Protein AF-0000000082930404 (afdb_homodimer)

Sequence (266 aa):
MKRRASIASSQLPVSDGSNLVQITPLGAGQEVGRSCIILKYQGRSVMFDCGIHPGYSGVNSLPYLDGNEDVDISTVDVALITHFHLDHCAAVPYLLSKTRFKGRVFMTHPTKAIYHSLLKDFARGGKGSADEGMKRRASIASSQLPVSDGSNLVQITPLGAGQEVGRSCIILKYQGRSVMFDCGIHPGYSGVNSLPYLDGNEDVDISTVDVALITHFHLDHCAAVPYLLSKTRFKGRVFMTHPTKAIYHSLLKDFARGGKGSADEG

Secondary structure (DSSP, 8-state):
---------------SGGGPPEEEESS-SSSSS---EEEEETT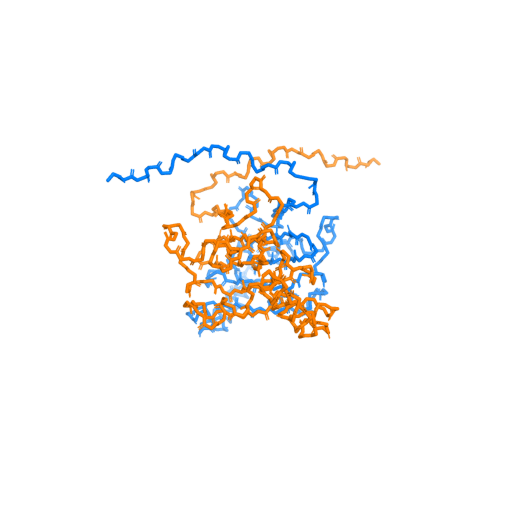EEEEE-----TTS-GGGGS---SS-SS--GGG--EEEE--S-HHHHTTHHHHHHHS---SEEEE-HHHHHHHHHHHHHHHHHHHHHHH--/---------------SGGGPPEEEESS-SSSSS---EEEEETTEEEEE-----TTS-GGGGS---SS-SS--GGG--EEEE--S-HHHHTTHHHHHHHS---SEEEE-HHHHHHHHHHHHHHHHHHHHHHH--

Foldseek 3Di:
DPPPPPPPPPPVPPPPPQADKDKDFQDQPVHDAQGWIWIDGNQAIEIFFGAFGPVDDDPNRGGNQPDDPVDDQLSHAEYEQEAQDRRGYVCVVCSVPVHNHDHYYDYDPVNVVCNVVSNVVVVVVVVVVVVVD/DPPPPPPPPPPVPPPPPQADKDKDFQDQPVHDAQGWIWIDGNQAIEIFFGAFGPVDDDPNRGGNQPDDPVDDQLSHAEYEQEAQDRRGYQCVVCSVPVHNHDHYYDYDPVNVVCNVVSNVVVVVVVVVVVVVD

pLDDT: mean 82.66, std 24.02, range [19.36, 98.75]

Organism: Haematococcus lacustris (NCBI:txid44745)

Nearest PDB structures (foldseek):
  8t1r-assembly1_A  TM=9.687E-01  e=9.988E-14  Homo sapiens
  8t1q-assembly1_A  TM=9.665E-01  e=2.338E-13  Homo sapiens
  2i7t-assembly1_A  TM=9.654E-01  e=2.664E-13  Homo sapiens
  6q5a-assembly1_A  TM=9.594E-01  e=4.738E-12  Cryptosporidium hominis
  2ycb-assembly1_A  TM=8.824E-01  e=1.558E-07  Methanothermobacter thermautotrophicus str. Delta H

InterPro domains:
  IPR001279 Metallo-beta-lactamase [PF00753] (33-124)
  IPR036866 Ribonuclease Z/Hydroxyacylglutathione hydrolase-like [G3DSA:3.60.15.10] (15-132)
  IPR036866 Ribonuclease Z/Hydroxyacylglutathione hydrolase-like [SSF56281] (18-130)
  IPR050698 RNA Processing Metallo-Beta-Lactamase [PTHR11203] (22-124)

Radius of gyration: 21.18 Å; Cα contacts (8 Å, |Δi|>4): 471; chains: 2; bounding box: 46×80×55 Å

Solvent-accessible surface area (backbone atoms only — not comparable to full-atom values): 14966 Å² total; per-residue (Å²): 133,82,82,73,78,73,81,63,84,67,68,69,66,83,53,73,83,67,77,50,76,45,79,46,69,41,23,30,73,95,45,97,31,6,31,22,34,37,39,34,44,64,87,40,29,38,30,43,26,33,4,23,22,87,90,45,61,76,76,74,12,46,43,57,72,65,91,43,90,87,51,62,50,56,59,32,49,34,36,41,31,56,46,71,52,50,33,23,40,63,31,44,65,50,45,65,72,73,49,68,45,68,46,49,79,45,61,39,70,73,30,60,73,43,45,66,60,53,52,51,53,53,59,53,58,62,55,56,60,64,69,72,104,134,81,81,74,78,72,83,63,82,68,68,68,69,82,52,73,83,68,77,51,77,45,79,46,70,41,22,31,70,93,46,95,31,6,31,22,35,38,38,35,44,63,87,41,28,37,30,42,27,34,4,23,22,88,89,46,61,75,76,74,11,45,41,56,72,64,90,44,91,88,50,62,50,55,59,31,51,34,35,41,33,58,46,71,52,51,33,24,38,64,31,43,65,50,47,65,73,72,49,68,46,69,45,50,81,44,61,38,71,73,30,59,73,43,45,67,61,54,52,51,53,53,61,53,59,64,55,55,61,64,70,72,106

Structure (mmCIF, N/CA/C/O backbone):
data_AF-0000000082930404-model_v1
#
loop_
_entity.id
_entity.type
_entity.pdbx_description
1 polymer 'Metallo-beta-lactamase domain-containing protein'
#
loop_
_atom_site.group_PDB
_atom_site.id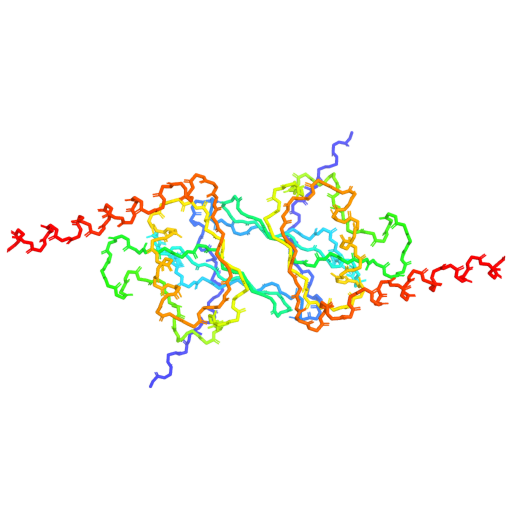
_atom_site.type_symbol
_atom_site.label_atom_id
_atom_site.label_alt_id
_atom_site.label_comp_id
_atom_site.label_asym_id
_atom_site.label_entity_id
_atom_site.label_seq_id
_atom_site.pdbx_PDB_ins_code
_atom_site.Cartn_x
_atom_site.Cartn_y
_atom_site.Cartn_z
_atom_site.occupancy
_atom_site.B_iso_or_equiv
_atom_site.auth_seq_id
_atom_site.auth_comp_id
_atom_site.auth_asym_id
_atom_site.auth_atom_id
_atom_site.pdbx_PDB_model_num
ATOM 1 N N . MET A 1 1 ? -29.016 -20.516 -2.447 1 19.7 1 MET A N 1
ATOM 2 C CA . MET A 1 1 ? -28.453 -20.828 -1.132 1 19.7 1 MET A CA 1
ATOM 3 C C . MET A 1 1 ? -27.266 -19.938 -0.819 1 19.7 1 MET A C 1
ATOM 5 O O . MET A 1 1 ? -26.281 -19.938 -1.561 1 19.7 1 MET A O 1
ATOM 9 N N . LYS A 1 2 ? -27.531 -18.766 -0.208 1 23.64 2 LYS A N 1
ATOM 10 C CA . LYS A 1 2 ? -26.672 -17.625 0.049 1 23.64 2 LYS A CA 1
ATOM 11 C C . LYS A 1 2 ? -25.469 -18.016 0.917 1 23.64 2 LYS A C 1
ATOM 13 O O . LYS A 1 2 ? -25.641 -18.547 2.014 1 23.64 2 LYS A O 1
ATOM 18 N N . ARG A 1 3 ? -24.344 -18.422 0.296 1 20.42 3 ARG A N 1
ATOM 19 C CA . ARG A 1 3 ? -23.188 -18.828 1.092 1 20.42 3 ARG A CA 1
ATOM 20 C C . ARG A 1 3 ? -22.828 -17.734 2.104 1 20.42 3 ARG A C 1
ATOM 22 O O . ARG A 1 3 ? -22.422 -16.641 1.724 1 20.42 3 ARG A O 1
ATOM 29 N N . ARG A 1 4 ? -23.422 -17.656 3.24 1 22.48 4 ARG A N 1
ATOM 30 C CA . ARG A 1 4 ? -23.141 -16.734 4.336 1 22.48 4 ARG A CA 1
ATOM 31 C C . ARG A 1 4 ? -21.719 -16.922 4.852 1 22.48 4 ARG A C 1
ATOM 33 O O . ARG A 1 4 ? -21.359 -17.984 5.355 1 22.48 4 ARG A O 1
ATOM 40 N N . ALA A 1 5 ? -20.688 -16.172 4.238 1 25.89 5 ALA A N 1
ATOM 41 C CA . ALA A 1 5 ? -19.312 -16.25 4.746 1 25.89 5 ALA A CA 1
ATOM 42 C C . ALA A 1 5 ? -19.25 -15.805 6.203 1 25.89 5 ALA A C 1
ATOM 44 O O . ALA A 1 5 ? -19.641 -14.68 6.535 1 25.89 5 ALA A O 1
ATOM 45 N N . SER A 1 6 ? -19.406 -16.672 7.09 1 25.16 6 SER A N 1
ATOM 46 C CA . SER A 1 6 ? -19.234 -16.422 8.516 1 25.16 6 SER A CA 1
ATOM 47 C C . SER A 1 6 ? -17.938 -15.68 8.797 1 25.16 6 SER A C 1
ATOM 49 O O . SER A 1 6 ? -16.906 -15.961 8.172 1 25.16 6 SER A O 1
ATOM 51 N N . ILE A 1 7 ? -17.953 -14.492 9.25 1 29.33 7 ILE A N 1
ATOM 52 C CA . ILE A 1 7 ? -16.875 -13.602 9.625 1 29.33 7 ILE A CA 1
ATOM 53 C C . ILE A 1 7 ? -16 -14.273 10.688 1 29.33 7 ILE A C 1
ATOM 55 O O . ILE A 1 7 ? -16.344 -14.273 11.867 1 29.33 7 ILE A O 1
ATOM 59 N N . ALA A 1 8 ? -15.578 -15.562 10.523 1 28.25 8 ALA A N 1
ATOM 60 C CA . ALA A 1 8 ? -14.75 -16.172 11.562 1 28.25 8 ALA A CA 1
ATOM 61 C C . ALA A 1 8 ? -13.617 -15.234 11.977 1 28.25 8 ALA A C 1
ATOM 63 O O . ALA A 1 8 ? -13.172 -14.398 11.18 1 28.25 8 ALA A O 1
ATOM 64 N N . SER A 1 9 ? -13.453 -14.938 13.203 1 28.19 9 SER A N 1
ATOM 65 C CA . SER A 1 9 ? -12.312 -14.305 13.852 1 28.19 9 SER A CA 1
ATOM 66 C C . SER A 1 9 ? -11 -14.781 13.25 1 28.19 9 SER A C 1
ATOM 68 O O . SER A 1 9 ? -10.641 -15.953 13.383 1 28.19 9 SER A O 1
ATOM 70 N N . SER A 1 10 ? -10.859 -14.797 11.992 1 32.12 10 SER A N 1
ATOM 71 C CA . SER A 1 10 ? -9.805 -15.469 11.242 1 32.12 10 SER A CA 1
ATOM 72 C C . SER A 1 10 ? -8.43 -15.125 11.812 1 32.12 10 SER A C 1
ATOM 74 O O . SER A 1 10 ? -8.023 -13.969 11.812 1 32.12 10 SER A O 1
ATOM 76 N N . GLN A 1 11 ? -8.188 -15.711 13.008 1 30 11 GLN A N 1
ATOM 77 C CA . GLN A 1 11 ? -6.777 -15.789 13.375 1 30 11 GLN A CA 1
ATOM 78 C C . GLN A 1 11 ? -5.902 -16.016 12.148 1 30 11 GLN A C 1
ATOM 80 O O . GLN A 1 11 ? -6.176 -16.891 11.336 1 30 11 GLN A O 1
ATOM 85 N N . LEU A 1 12 ? -5.453 -14.961 11.531 1 36.94 12 LEU A N 1
ATOM 86 C CA . LEU A 1 12 ? -4.492 -15.094 10.438 1 36.94 12 LEU A CA 1
ATOM 87 C C . LEU A 1 12 ? -3.555 -16.266 10.68 1 36.94 12 LEU A C 1
ATOM 89 O O . LEU A 1 12 ? -3.033 -16.438 11.789 1 36.94 12 LEU A O 1
ATOM 93 N N . PRO A 1 13 ? -3.861 -17.406 10.203 1 35.06 13 PRO A N 1
ATOM 94 C CA . PRO A 1 13 ? -2.951 -18.531 10.445 1 35.06 13 PRO A CA 1
ATOM 95 C C . PRO A 1 13 ? -1.498 -18.078 10.602 1 35.06 13 PRO A C 1
ATOM 97 O O . PRO A 1 13 ? -1.062 -17.141 9.93 1 35.06 13 PRO A O 1
ATOM 100 N N . VAL A 1 14 ? -1.053 -18.281 11.844 1 33.78 14 VAL A N 1
ATOM 101 C CA . VAL A 1 14 ? 0.361 -18.141 12.172 1 33.78 14 VAL A CA 1
ATOM 102 C C . VAL A 1 14 ? 1.208 -18.953 11.195 1 33.78 14 VAL A C 1
ATOM 104 O O . VAL A 1 14 ? 1.312 -20.172 11.32 1 33.78 14 VAL A O 1
ATOM 107 N N . SER A 1 15 ? 0.998 -19.047 9.93 1 37.94 15 SER A N 1
ATOM 108 C CA . SER A 1 15 ? 2.096 -19.562 9.117 1 37.94 15 SER A CA 1
ATOM 109 C C . SER A 1 15 ? 3.434 -18.984 9.57 1 37.94 15 SER A C 1
ATOM 111 O O . SER A 1 15 ? 3.482 -17.922 10.18 1 37.94 15 SER A O 1
ATOM 113 N N . ASP A 1 16 ? 4.637 -19.469 9.375 1 39.88 16 ASP A N 1
ATOM 114 C CA . ASP A 1 16 ? 5.891 -18.953 9.914 1 39.88 16 ASP A CA 1
ATOM 115 C C . ASP A 1 16 ? 5.906 -17.438 9.914 1 39.88 16 ASP A C 1
ATOM 117 O O . ASP A 1 16 ? 5.18 -16.797 9.141 1 39.88 16 ASP A O 1
ATOM 121 N N . GLY A 1 17 ? 6.02 -16.766 11.055 1 47.81 17 GLY A N 1
ATOM 122 C CA . GLY A 1 17 ? 6.141 -15.359 11.398 1 47.81 17 GLY A CA 1
ATOM 123 C C . GLY A 1 17 ? 6.438 -14.484 10.195 1 47.81 17 GLY A C 1
ATOM 124 O O . GLY A 1 17 ? 6.406 -13.258 10.297 1 47.81 17 GLY A O 1
ATOM 125 N N . SER A 1 18 ? 6.918 -15.078 9.086 1 56.97 18 SER A N 1
ATOM 126 C CA . SER A 1 18 ? 7.43 -14.32 7.945 1 56.97 18 SER A CA 1
ATOM 127 C C . SER A 1 18 ? 6.293 -13.773 7.094 1 56.97 18 SER A C 1
ATOM 129 O O . SER A 1 18 ? 6.48 -12.812 6.34 1 56.97 18 SER A O 1
ATOM 131 N N . ASN A 1 19 ? 5.047 -14.172 7.332 1 73.12 19 ASN A N 1
ATOM 132 C CA . ASN A 1 19 ? 3.979 -13.758 6.43 1 73.12 19 ASN A CA 1
ATOM 133 C C . ASN A 1 19 ? 2.98 -12.836 7.121 1 73.12 19 ASN A C 1
ATOM 135 O O . ASN A 1 19 ? 1.816 -12.766 6.723 1 73.12 19 ASN A O 1
ATOM 139 N N . LEU A 1 20 ? 3.492 -12.273 8.211 1 84.69 20 LEU A N 1
ATOM 140 C CA . LEU A 1 20 ? 2.59 -11.383 8.93 1 84.69 20 LEU A CA 1
ATOM 141 C C . LEU A 1 20 ? 2.66 -9.969 8.359 1 84.69 20 LEU A C 1
ATOM 143 O O . LEU A 1 20 ? 3.744 -9.477 8.047 1 84.69 20 LEU A O 1
ATOM 147 N N . VAL A 1 21 ? 1.448 -9.32 8.312 1 92 21 VAL A N 1
ATOM 148 C CA . VAL A 1 21 ? 1.395 -7.895 8.008 1 92 21 VAL A CA 1
ATOM 149 C C . VAL A 1 21 ? 1.665 -7.086 9.273 1 92 21 VAL A C 1
ATOM 151 O O . VAL A 1 21 ? 1.034 -7.316 10.312 1 92 21 VAL A O 1
ATOM 154 N N . GLN A 1 22 ? 2.676 -6.199 9.219 1 93.88 22 GLN A N 1
ATOM 155 C CA . GLN A 1 22 ? 2.971 -5.301 10.328 1 93.88 22 GLN A CA 1
ATOM 156 C C . GLN A 1 22 ? 2.346 -3.928 10.102 1 93.88 22 GLN A C 1
ATOM 158 O O . GLN A 1 22 ? 2.477 -3.348 9.023 1 93.88 22 GLN A O 1
ATOM 163 N N . ILE A 1 23 ? 1.627 -3.412 11.117 1 93.69 23 ILE A N 1
ATOM 164 C CA . ILE A 1 23 ? 1.014 -2.09 11.07 1 93.69 23 ILE A CA 1
ATOM 165 C C . ILE A 1 23 ? 1.615 -1.204 12.156 1 93.69 23 ILE A C 1
ATOM 167 O O . ILE A 1 23 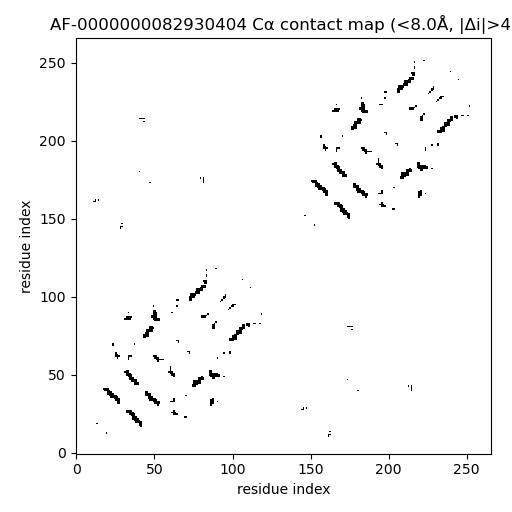? 1.562 -1.544 13.344 1 93.69 23 ILE A O 1
ATOM 171 N N . THR A 1 24 ? 2.248 -0.052 11.789 1 94.31 24 THR A N 1
ATOM 172 C CA . THR A 1 24 ? 2.891 0.853 12.734 1 94.31 24 THR A CA 1
ATOM 173 C C . THR A 1 24 ? 2.359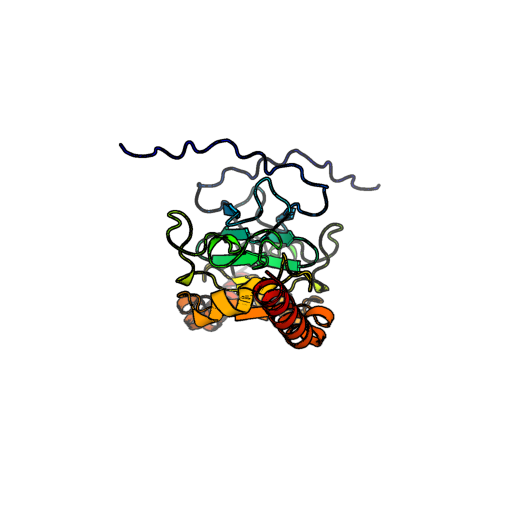 2.273 12.57 1 94.31 24 THR A C 1
ATOM 175 O O . THR A 1 24 ? 2.633 2.932 11.562 1 94.31 24 THR A O 1
ATOM 178 N N . PRO A 1 25 ? 1.633 2.75 13.484 1 93.81 25 PRO A N 1
ATOM 179 C CA . PRO A 1 25 ? 1.292 4.176 13.445 1 93.81 25 PRO A CA 1
ATOM 180 C C . PRO A 1 25 ? 2.48 5.074 13.773 1 93.81 25 PRO A C 1
ATOM 182 O O . PRO A 1 25 ? 3.205 4.82 14.742 1 93.81 25 PRO A O 1
ATOM 185 N N . LEU A 1 26 ? 2.74 6.035 12.984 1 95.06 26 LEU A N 1
ATOM 186 C CA . LEU A 1 26 ? 3.809 6.996 13.242 1 95.06 26 LEU A CA 1
ATOM 187 C C . LEU A 1 26 ? 3.25 8.297 13.797 1 95.06 26 LEU A C 1
ATOM 189 O O . LEU A 1 26 ? 4.008 9.18 14.219 1 95.06 26 LEU A O 1
ATOM 193 N N . GLY A 1 27 ? 1.958 8.383 13.57 1 90.5 27 GLY A N 1
ATOM 194 C CA . GLY A 1 27 ? 1.176 9.492 14.102 1 90.5 27 GLY A CA 1
ATOM 195 C C . GLY A 1 27 ? -0.247 9.102 14.453 1 90.5 27 GLY A C 1
ATOM 196 O O . GLY A 1 27 ? -0.643 7.945 14.273 1 90.5 27 GLY A O 1
ATOM 197 N N . ALA A 1 28 ? -1.001 9.969 14.969 1 70.31 28 ALA A N 1
ATOM 198 C CA . ALA A 1 28 ? -2.436 9.883 15.234 1 70.31 28 ALA A CA 1
ATOM 199 C C . ALA A 1 28 ? -2.752 8.734 16.188 1 70.31 28 ALA A C 1
ATOM 201 O O . ALA A 1 28 ? -3.912 8.336 16.328 1 70.31 28 ALA A O 1
ATOM 202 N N . GLY A 1 29 ? -1.852 8.016 16.719 1 63.78 29 GLY A N 1
ATOM 203 C CA . GLY A 1 29 ? -2.275 6.965 17.641 1 63.78 29 GLY A CA 1
ATOM 204 C C . GLY A 1 29 ? -3.566 7.289 18.359 1 63.78 29 GLY A C 1
ATOM 205 O O . GLY A 1 29 ? -4.648 7.223 17.781 1 63.78 29 GLY A O 1
ATOM 206 N N . GLN A 1 30 ? -3.559 7.832 19.375 1 58.34 30 GLN A N 1
ATOM 207 C CA . GLN A 1 30 ? -4.691 8.07 20.266 1 58.34 30 GLN A CA 1
ATOM 208 C C . GLN A 1 30 ? -5.262 9.469 20.062 1 58.34 30 GLN A C 1
ATOM 210 O O . GLN A 1 30 ? -6.164 9.891 20.797 1 58.34 30 GLN A O 1
ATOM 215 N N . GLU A 1 31 ? -4.73 10.211 18.984 1 64.25 31 GLU A N 1
ATOM 216 C CA . GLU A 1 31 ? -5.195 11.578 18.781 1 64.25 31 GLU A CA 1
ATOM 217 C C . GLU A 1 31 ? -5.613 11.812 17.3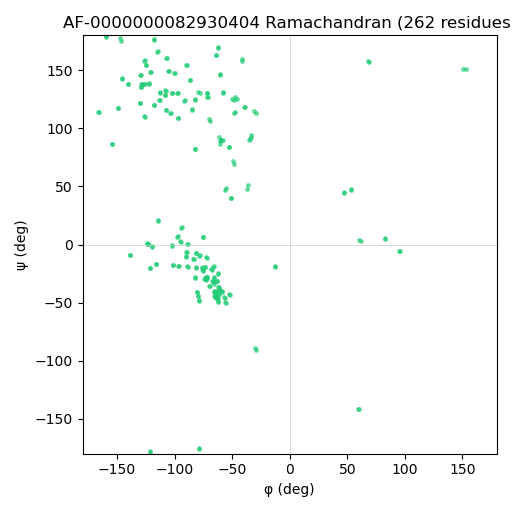44 1 64.25 31 GLU A C 1
ATOM 219 O O . GLU A 1 31 ? -5.219 11.062 16.438 1 64.25 31 GLU A O 1
ATOM 224 N N . VAL A 1 32 ? -6.668 12.688 17.297 1 71.69 32 VAL A N 1
ATOM 225 C CA . VAL A 1 32 ? -6.977 13.203 15.961 1 71.69 32 VAL A CA 1
ATOM 226 C C . VAL A 1 32 ? -5.863 14.141 15.5 1 71.69 32 VAL A C 1
ATOM 228 O O . VAL A 1 32 ? -5.535 15.109 16.203 1 71.69 32 VAL A O 1
ATOM 231 N N . GLY A 1 33 ? -5.031 13.719 14.586 1 89.31 33 GLY A N 1
ATOM 232 C CA . GLY A 1 33 ? -3.986 14.547 14 1 89.31 33 GLY A CA 1
ATOM 233 C C . GLY A 1 33 ? -2.797 13.75 13.508 1 89.31 33 GLY A C 1
ATOM 234 O O . GLY A 1 33 ? -2.574 12.617 13.945 1 89.31 33 GLY A O 1
ATOM 235 N N . ARG A 1 34 ? -2.129 14.281 12.477 1 95.25 34 ARG A N 1
ATOM 236 C CA . ARG A 1 34 ? -0.892 13.82 11.852 1 95.25 34 ARG A CA 1
ATOM 237 C C . ARG A 1 34 ? -0.997 12.359 11.445 1 95.25 34 ARG A C 1
ATOM 239 O O . ARG A 1 34 ? -0.15 11.539 11.82 1 95.25 34 ARG A O 1
ATOM 246 N N . SER A 1 35 ? -2.08 11.961 10.797 1 95.62 35 SER A N 1
ATOM 247 C CA . SER A 1 35 ? -2.295 10.617 10.281 1 95.62 35 SER A CA 1
ATOM 248 C C . SER A 1 35 ? -1.093 10.125 9.484 1 95.62 35 SER A C 1
ATOM 250 O O . SER A 1 35 ? -0.585 10.844 8.617 1 95.62 35 SER A O 1
ATOM 252 N N . CYS A 1 36 ? -0.586 8.984 9.891 1 96.75 36 CYS A N 1
ATOM 253 C CA . CYS A 1 36 ? 0.552 8.352 9.234 1 96.75 36 CYS A CA 1
ATOM 254 C C . CYS A 1 36 ? 0.704 6.902 9.688 1 96.75 36 CYS A C 1
ATOM 256 O O . CYS A 1 36 ? 1.041 6.645 10.844 1 96.75 36 CYS A O 1
ATOM 258 N N . ILE A 1 37 ? 0.501 6.016 8.781 1 95.94 37 ILE A N 1
ATOM 259 C CA . ILE A 1 37 ? 0.544 4.59 9.102 1 95.94 37 ILE A CA 1
ATOM 260 C C . ILE A 1 37 ? 1.473 3.873 8.117 1 95.94 37 ILE A C 1
ATOM 262 O O . ILE A 1 37 ? 1.426 4.121 6.914 1 95.94 37 ILE A O 1
ATOM 266 N N . ILE A 1 38 ? 2.303 2.998 8.672 1 97 38 ILE A N 1
ATOM 267 C CA . ILE A 1 38 ? 3.17 2.158 7.855 1 97 38 ILE A CA 1
ATOM 268 C C . ILE A 1 38 ? 2.676 0.715 7.891 1 97 38 ILE A C 1
ATOM 270 O O . ILE A 1 38 ? 2.389 0.177 8.961 1 97 38 ILE A O 1
ATOM 274 N N . LEU A 1 39 ? 2.521 0.156 6.723 1 96.31 39 LEU A N 1
ATOM 275 C CA . LEU A 1 39 ? 2.244 -1.269 6.578 1 96.31 39 LEU A CA 1
ATOM 276 C C . LEU A 1 39 ? 3.42 -1.987 5.922 1 96.31 39 LEU A C 1
ATOM 278 O O . LEU A 1 39 ? 3.918 -1.552 4.883 1 96.31 39 LEU A O 1
ATOM 282 N N . LYS A 1 40 ? 3.832 -3.055 6.516 1 95.19 40 LYS A N 1
ATOM 283 C CA . LYS A 1 40 ? 4.941 -3.852 6 1 95.19 40 LYS A CA 1
ATOM 284 C C . LYS A 1 40 ? 4.531 -5.312 5.832 1 95.19 40 LYS A C 1
ATOM 286 O O . LYS A 1 40 ? 3.846 -5.875 6.684 1 95.19 40 LYS A O 1
ATOM 291 N N . TYR A 1 41 ? 4.957 -5.875 4.746 1 94.38 41 TYR A N 1
ATOM 292 C CA . TYR A 1 41 ? 4.738 -7.289 4.465 1 94.38 41 TYR A CA 1
ATOM 293 C C . TYR A 1 41 ? 5.875 -7.863 3.625 1 94.38 41 TYR A C 1
ATOM 295 O O . TYR A 1 41 ? 6.148 -7.379 2.525 1 94.38 41 TYR A O 1
ATOM 303 N N . GLN A 1 42 ? 6.555 -8.766 4.109 1 92.69 42 GLN A N 1
ATOM 304 C CA . GLN A 1 42 ? 7.59 -9.531 3.424 1 92.69 42 GLN A CA 1
ATOM 305 C C . GLN A 1 42 ? 8.531 -8.609 2.65 1 92.69 42 GLN A C 1
ATOM 307 O O . GLN A 1 42 ? 8.781 -8.828 1.462 1 92.69 42 GLN A O 1
ATOM 312 N N . GLY A 1 43 ? 8.969 -7.531 3.26 1 91.25 43 GLY A N 1
ATOM 313 C CA . GLY A 1 43 ?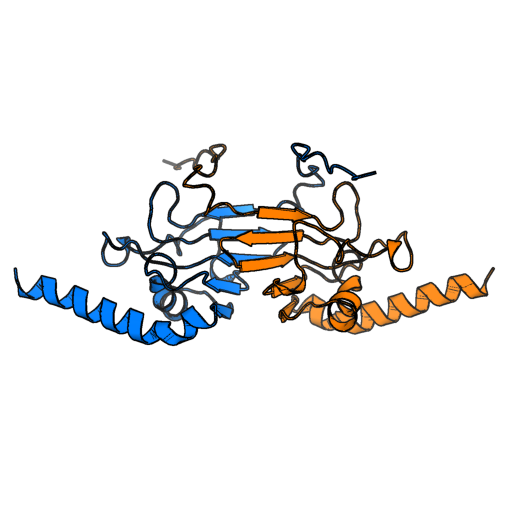 10.016 -6.68 2.717 1 91.25 43 GLY A CA 1
ATOM 314 C C . GLY A 1 43 ? 9.477 -5.5 1.932 1 91.25 43 GLY A C 1
ATOM 315 O O . GLY A 1 43 ? 10.242 -4.637 1.498 1 91.25 43 GLY A O 1
ATOM 316 N N . ARG A 1 44 ? 8.164 -5.441 1.734 1 95.25 44 ARG A N 1
ATOM 317 C CA . ARG A 1 44 ? 7.551 -4.273 1.108 1 95.25 44 ARG A CA 1
ATOM 318 C C . ARG A 1 44 ? 6.824 -3.418 2.139 1 95.25 44 ARG A C 1
ATOM 320 O O . ARG A 1 44 ? 6.305 -3.938 3.131 1 95.25 44 ARG A O 1
ATOM 327 N N . SER A 1 45 ? 6.816 -2.119 1.834 1 96.56 45 SER A N 1
ATOM 328 C CA . SER A 1 45 ? 6.27 -1.18 2.807 1 96.56 45 SER A CA 1
ATOM 329 C C . SER A 1 45 ? 5.461 -0.082 2.123 1 96.56 45 SER A C 1
ATOM 331 O O . SER A 1 45 ? 5.871 0.443 1.086 1 96.56 45 SER A O 1
ATOM 333 N N . VAL A 1 46 ? 4.293 0.253 2.729 1 98.25 46 VAL A N 1
ATOM 334 C CA . VAL A 1 46 ? 3.42 1.314 2.238 1 98.25 46 VAL A CA 1
ATOM 335 C C . VAL A 1 46 ? 3.084 2.273 3.379 1 98.25 46 VAL A C 1
ATOM 337 O O . VAL A 1 46 ? 2.85 1.845 4.512 1 98.25 46 VAL A O 1
ATOM 340 N N . MET A 1 47 ? 3.111 3.494 3.033 1 98.06 47 MET A N 1
ATOM 341 C CA . MET A 1 47 ? 2.654 4.531 3.953 1 98.06 47 MET A CA 1
ATOM 342 C C . MET A 1 47 ? 1.258 5.016 3.578 1 98.06 47 MET A C 1
ATOM 344 O O . MET A 1 47 ? 0.988 5.305 2.412 1 98.06 47 MET A O 1
ATOM 348 N N . PHE A 1 48 ? 0.362 5.051 4.574 1 97.62 48 PHE A N 1
ATOM 349 C CA . PHE A 1 48 ? -0.921 5.723 4.402 1 97.62 48 PHE A CA 1
ATOM 350 C C . PHE A 1 48 ? -0.92 7.078 5.098 1 97.62 48 PHE A C 1
ATOM 352 O O . PHE A 1 48 ? -0.786 7.152 6.324 1 97.62 48 PHE A O 1
ATOM 359 N N . ASP A 1 49 ? -1 8.133 4.273 1 97.5 49 ASP A N 1
ATOM 360 C CA . ASP A 1 49 ? -1.074 9.523 4.715 1 97.5 49 ASP A CA 1
ATOM 361 C C . ASP A 1 49 ? 0.24 9.969 5.352 1 97.5 49 ASP A C 1
ATOM 363 O O . ASP A 1 49 ? 1.037 9.141 5.789 1 97.5 49 ASP A O 1
ATOM 367 N N . CYS A 1 50 ? 0.405 11.219 5.336 1 98.25 50 CYS A N 1
ATOM 368 C CA . CYS A 1 50 ? 1.461 11.961 6.012 1 98.25 50 CYS A CA 1
ATOM 369 C C . CYS A 1 50 ? 1.023 13.391 6.297 1 98.25 50 CYS A C 1
ATOM 371 O O . CYS A 1 50 ? 1.275 14.289 5.496 1 98.25 50 CYS A O 1
ATOM 373 N N . GLY A 1 51 ? 0.372 13.523 7.422 1 97.94 51 GLY A N 1
ATOM 374 C CA . GLY A 1 51 ? -0.239 14.805 7.727 1 97.94 51 GLY A CA 1
ATOM 375 C C . GLY A 1 51 ? 0.321 15.453 8.977 1 97.94 51 GLY A C 1
ATOM 376 O O . GLY A 1 51 ? 1.191 14.883 9.641 1 97.94 51 GLY A O 1
ATOM 377 N N . ILE A 1 52 ? -0.156 16.688 9.258 1 97.31 52 ILE A N 1
ATOM 378 C CA . ILE A 1 52 ? 0.308 17.422 10.43 1 97.31 52 ILE A CA 1
ATOM 379 C C . ILE A 1 52 ? -0.785 17.438 11.492 1 97.31 52 ILE A C 1
ATOM 381 O O . ILE A 1 52 ? -1.944 17.125 11.211 1 97.31 52 ILE A O 1
ATOM 385 N N . HIS A 1 53 ? -0.366 17.719 12.766 1 95.81 53 HIS A N 1
ATOM 386 C CA . HIS A 1 53 ? -1.316 18.094 13.805 1 95.81 53 HIS A CA 1
ATOM 387 C C . HIS A 1 53 ? -1.617 19.594 13.758 1 95.81 53 HIS A C 1
ATOM 389 O O . HIS A 1 53 ? -0.73 20.422 14 1 95.81 53 HIS A O 1
ATOM 395 N N . PRO A 1 54 ? -2.834 19.906 13.492 1 91.12 54 PRO A N 1
ATOM 396 C CA . PRO A 1 54 ? -3.121 21.328 13.312 1 91.12 54 PRO A CA 1
ATOM 397 C C . PRO A 1 54 ? -2.941 22.141 14.594 1 91.12 54 PRO A C 1
ATOM 399 O O . PRO A 1 54 ? -2.734 23.359 14.539 1 91.12 54 PRO A O 1
ATOM 402 N N . GLY A 1 55 ? -2.939 21.562 15.695 1 90.31 55 GLY A N 1
ATOM 403 C CA . GLY A 1 55 ? -2.822 22.25 16.969 1 90.31 55 GLY A CA 1
ATOM 404 C C . GLY A 1 55 ? -1.387 22.422 17.422 1 90.31 55 GLY A C 1
ATOM 405 O O . GLY A 1 55 ? -1.128 23.047 18.453 1 90.31 55 GLY A O 1
ATOM 406 N N . TYR A 1 56 ? -0.455 21.859 16.75 1 93.06 56 TYR A N 1
ATOM 407 C CA . TYR A 1 56 ? 0.962 21.969 17.078 1 93.06 56 TYR A CA 1
ATOM 408 C C . TYR A 1 56 ? 1.724 22.703 15.984 1 93.06 56 TYR A C 1
ATOM 410 O O . TYR A 1 56 ? 1.169 23 14.922 1 93.06 56 TYR A O 1
ATOM 418 N N . SER A 1 57 ? 2.941 23.109 16.312 1 92.38 57 SER A N 1
ATOM 419 C CA . SER A 1 57 ? 3.77 23.812 15.336 1 92.38 57 SER A CA 1
ATOM 420 C C . SER A 1 57 ? 5.125 23.141 15.172 1 92.38 57 SER A C 1
ATOM 422 O O . SER A 1 57 ? 5.551 22.375 16.031 1 92.38 57 SER A O 1
ATOM 424 N N . GLY A 1 58 ? 5.734 23.453 13.992 1 93 58 GLY A N 1
ATOM 425 C CA . GLY A 1 58 ? 7.074 22.938 13.742 1 93 58 GLY A CA 1
ATOM 426 C C . GLY A 1 58 ? 7.148 21.422 13.773 1 93 58 GLY A C 1
ATOM 427 O O . GLY A 1 58 ? 6.25 20.734 13.281 1 93 58 GLY A O 1
ATOM 428 N N . VAL A 1 59 ? 8.234 20.906 14.336 1 93.56 59 VAL A N 1
ATOM 429 C CA . VAL A 1 59 ? 8.516 19.484 14.312 1 93.56 59 VAL A CA 1
ATOM 430 C C . VAL A 1 59 ? 7.504 18.734 15.18 1 93.56 59 VAL A C 1
ATOM 432 O O . VAL A 1 59 ? 7.207 17.562 14.938 1 93.56 59 VAL A O 1
ATOM 435 N N . ASN A 1 60 ? 6.863 19.453 16.109 1 94.38 60 ASN A N 1
ATOM 436 C CA . ASN A 1 60 ? 5.895 18.828 17 1 94.38 60 ASN A CA 1
ATOM 437 C C . ASN A 1 60 ? 4.59 18.5 16.281 1 94.38 60 ASN A C 1
ATOM 439 O O . ASN A 1 60 ? 3.779 17.719 16.781 1 94.38 60 ASN A O 1
ATOM 443 N N . SER A 1 61 ? 4.375 19.156 15.133 1 95.88 61 SER A N 1
ATOM 444 C CA . SER A 1 61 ? 3.152 18.906 14.375 1 95.88 61 SER A CA 1
ATOM 445 C C . SER A 1 61 ? 3.287 17.672 13.484 1 95.88 61 SER A C 1
ATOM 447 O O . SER A 1 61 ? 2.291 17.172 12.969 1 95.88 61 SER A O 1
ATOM 449 N N . LEU A 1 62 ? 4.566 17.172 13.32 1 96.94 62 LEU A N 1
ATOM 450 C CA . LEU A 1 62 ? 4.855 16.125 12.336 1 96.94 62 LEU A CA 1
ATOM 451 C C . LEU A 1 62 ? 4.688 14.742 12.945 1 96.94 62 LEU A C 1
ATOM 453 O O . LEU A 1 62 ? 4.812 14.57 14.164 1 96.94 62 LEU A O 1
ATOM 457 N N . PRO A 1 63 ? 4.391 13.688 12.086 1 96.44 63 PRO A N 1
ATOM 458 C CA . PRO A 1 63 ? 4.551 12.305 12.562 1 96.44 63 PRO A CA 1
ATOM 459 C C . PRO A 1 63 ? 5.996 11.977 12.93 1 96.44 63 PRO A C 1
ATOM 461 O O . PRO A 1 63 ? 6.902 12.766 12.648 1 96.44 63 PRO A O 1
ATOM 464 N N . TYR A 1 64 ? 6.199 10.844 13.555 1 94.69 64 TYR A N 1
ATOM 465 C CA . TYR A 1 64 ? 7.535 10.398 13.922 1 94.69 64 TYR A CA 1
ATOM 466 C C . TYR A 1 64 ? 8.234 9.719 12.75 1 94.69 64 TYR A C 1
ATOM 468 O O . TYR A 1 64 ? 8.32 8.492 12.695 1 94.69 64 TYR A O 1
ATOM 476 N N . LEU A 1 65 ? 8.797 10.492 11.875 1 96.5 65 LEU A N 1
ATOM 477 C CA . LEU A 1 65 ? 9.367 10.008 10.625 1 96.5 65 LEU A CA 1
ATOM 478 C C . LEU A 1 65 ? 10.828 9.609 10.812 1 96.5 65 LEU A C 1
ATOM 480 O O . LEU A 1 65 ? 11.391 8.898 9.984 1 96.5 65 LEU A O 1
ATOM 484 N N . ASP A 1 66 ? 11.398 10.102 11.844 1 90.62 66 ASP A N 1
ATOM 485 C CA . ASP A 1 66 ? 12.797 9.789 12.117 1 90.62 66 ASP A CA 1
ATOM 486 C C . ASP A 1 66 ? 12.953 9.109 13.477 1 90.62 66 ASP A C 1
ATOM 488 O O . ASP A 1 66 ? 12.109 9.289 14.359 1 90.62 66 ASP A O 1
ATOM 492 N N . GLY A 1 67 ? 13.922 8.273 13.523 1 83.69 67 GLY A N 1
ATOM 493 C CA . GLY A 1 67 ? 14.312 7.742 14.828 1 83.69 67 GLY A CA 1
ATOM 494 C C . GLY A 1 67 ? 13.445 6.582 15.281 1 83.69 67 GLY A C 1
ATOM 495 O O . GLY A 1 67 ? 13.484 6.195 16.453 1 83.69 67 GLY A O 1
ATOM 496 N N . ASN A 1 68 ? 12.555 6.109 14.461 1 86.19 68 ASN A N 1
ATOM 497 C CA . ASN A 1 68 ? 11.742 4.949 14.805 1 86.19 68 ASN A CA 1
ATOM 498 C C . ASN A 1 68 ? 12.516 3.646 14.609 1 86.19 68 ASN A C 1
ATOM 500 O O . ASN A 1 68 ? 13.164 3.455 13.57 1 86.19 68 ASN A O 1
ATOM 504 N N . GLU A 1 69 ? 12.5 2.789 15.562 1 88.5 69 GLU A N 1
ATOM 505 C CA . GLU A 1 69 ? 13.258 1.542 15.508 1 88.5 69 GLU A CA 1
ATOM 506 C C . GLU A 1 69 ? 12.586 0.531 14.578 1 88.5 69 GLU A C 1
ATOM 508 O O . GLU A 1 69 ? 13.25 -0.348 14.031 1 88.5 69 GLU A O 1
ATOM 513 N N . ASP A 1 70 ? 11.344 0.708 14.383 1 89.75 70 ASP A N 1
ATOM 514 C CA . ASP A 1 70 ? 10.594 -0.305 13.648 1 89.75 70 ASP A CA 1
ATOM 515 C C . ASP A 1 70 ? 10.461 0.072 12.172 1 89.75 70 ASP A C 1
ATOM 517 O O . ASP A 1 70 ? 10.141 -0.774 11.336 1 89.75 70 ASP A O 1
ATOM 521 N N . VAL A 1 71 ? 10.68 1.359 11.969 1 94.38 71 VAL A N 1
ATOM 522 C CA . VAL A 1 71 ? 10.438 1.798 10.594 1 94.38 71 VAL A CA 1
ATOM 523 C C . VAL A 1 71 ? 11.633 2.59 10.086 1 94.38 71 VAL A C 1
ATOM 525 O O . VAL A 1 71 ? 12.047 3.574 10.703 1 94.38 71 VAL A O 1
ATOM 528 N N . ASP A 1 72 ? 12.188 2.098 9 1 96.56 72 ASP A N 1
ATOM 529 C CA . ASP A 1 72 ? 13.133 2.861 8.195 1 96.56 72 ASP A CA 1
ATOM 530 C C . ASP A 1 72 ? 12.438 3.516 7.004 1 96.56 72 ASP A C 1
ATOM 532 O O . ASP A 1 72 ? 12.062 2.836 6.047 1 96.56 72 ASP A O 1
ATOM 536 N N . ILE A 1 73 ? 12.297 4.832 7.051 1 98 73 ILE A N 1
ATOM 537 C CA . ILE A 1 73 ? 11.516 5.594 6.086 1 98 73 ILE A CA 1
ATOM 538 C C . ILE A 1 73 ? 12.117 5.43 4.691 1 98 73 ILE A C 1
ATOM 540 O O . ILE A 1 73 ? 11.398 5.508 3.689 1 98 73 ILE A O 1
ATOM 544 N N . SER A 1 74 ? 13.398 5.129 4.598 1 97.75 74 SER A N 1
ATOM 545 C CA . SER A 1 74 ? 14.055 4.996 3.303 1 97.75 74 SER A CA 1
ATOM 546 C C . SER A 1 74 ? 13.609 3.723 2.586 1 97.75 74 SER A C 1
ATOM 548 O O . SER A 1 74 ? 13.859 3.559 1.391 1 97.75 74 SER A O 1
ATOM 550 N N . THR A 1 75 ? 12.906 2.834 3.307 1 95.94 75 THR A N 1
ATOM 551 C CA . THR A 1 75 ? 12.523 1.554 2.725 1 95.94 75 THR A CA 1
ATOM 552 C C . THR A 1 75 ? 11.055 1.565 2.314 1 95.94 75 THR A C 1
ATOM 554 O O . THR A 1 75 ? 10.547 0.575 1.787 1 95.94 75 THR A O 1
ATOM 557 N N . VAL A 1 76 ? 10.367 2.68 2.553 1 97.56 76 VAL A N 1
ATOM 558 C CA . VAL A 1 76 ? 8.969 2.766 2.166 1 97.56 76 VAL A CA 1
ATOM 559 C C . VAL A 1 76 ? 8.852 2.861 0.647 1 97.56 76 VAL A C 1
ATOM 561 O O . VAL A 1 76 ? 9.445 3.746 0.028 1 97.56 76 VAL A O 1
ATOM 564 N N . ASP A 1 77 ? 8.031 1.935 0.085 1 97.69 77 ASP A N 1
ATOM 565 C CA . ASP A 1 77 ? 7.938 1.854 -1.37 1 97.69 77 ASP A CA 1
ATOM 566 C C . ASP A 1 77 ? 7.012 2.938 -1.92 1 97.69 77 ASP A C 1
ATOM 568 O O . ASP A 1 77 ? 7.305 3.547 -2.951 1 97.69 77 ASP A O 1
ATOM 572 N N . VAL A 1 78 ? 5.883 3.113 -1.269 1 98.5 78 VAL A N 1
ATOM 573 C CA . VAL A 1 78 ? 4.852 4.008 -1.78 1 98.5 78 VAL A CA 1
ATOM 574 C C . VAL A 1 78 ? 4.133 4.688 -0.616 1 98.5 78 VAL A C 1
ATOM 576 O O . VAL A 1 78 ? 3.916 4.074 0.431 1 98.5 78 VAL A O 1
ATOM 579 N N . ALA A 1 79 ? 3.795 5.941 -0.818 1 98.75 79 ALA A N 1
ATOM 580 C CA . ALA A 1 79 ? 2.908 6.668 0.087 1 98.75 79 ALA A CA 1
ATOM 581 C C . ALA A 1 79 ? 1.584 7.004 -0.594 1 98.75 79 ALA A C 1
ATOM 583 O O . ALA A 1 79 ? 1.566 7.625 -1.659 1 98.75 79 ALA A O 1
ATOM 584 N N . LEU A 1 80 ? 0.49 6.582 0.034 1 98.38 80 LEU A N 1
ATOM 585 C CA . LEU A 1 80 ? -0.852 6.867 -0.463 1 98.38 80 LEU A CA 1
ATOM 586 C C . LEU A 1 80 ? -1.548 7.902 0.413 1 98.38 80 LEU A C 1
ATOM 588 O O . LEU A 1 80 ? -1.829 7.641 1.585 1 98.38 80 LEU A O 1
ATOM 592 N N . ILE A 1 81 ? -1.807 9.016 -0.196 1 98.31 81 ILE A N 1
ATOM 593 C CA . ILE A 1 81 ? -2.518 10.07 0.519 1 98.31 81 ILE A CA 1
ATOM 594 C C . ILE A 1 81 ? -4.02 9.93 0.29 1 98.31 81 ILE A C 1
ATOM 596 O O . ILE A 1 81 ? -4.488 9.984 -0.849 1 98.31 81 ILE A O 1
ATOM 600 N N . THR A 1 82 ? -4.738 9.82 1.414 1 96.75 82 THR A N 1
ATOM 601 C CA . THR A 1 82 ? -6.145 9.453 1.303 1 96.75 82 THR A CA 1
ATOM 602 C C . THR A 1 82 ? -6.984 10.656 0.895 1 96.75 82 THR A C 1
ATOM 604 O O . THR A 1 82 ? -7.766 10.586 -0.057 1 96.75 82 THR A O 1
ATOM 607 N N . HIS A 1 83 ? -6.812 11.773 1.537 1 97.31 83 HIS A N 1
ATOM 608 C CA . HIS A 1 83 ? -7.602 12.945 1.173 1 97.31 83 HIS A CA 1
ATOM 609 C C . HIS A 1 83 ? -6.93 14.227 1.652 1 97.31 83 HIS A C 1
ATOM 611 O O . HIS A 1 83 ? -5.883 14.18 2.301 1 97.31 83 HIS A O 1
ATOM 617 N N . PHE A 1 84 ? -7.578 15.383 1.35 1 97.69 84 PHE A N 1
ATOM 618 C CA . PHE A 1 84 ? -6.875 16.656 1.302 1 97.69 84 PHE A CA 1
ATOM 619 C C . PHE A 1 84 ? -6.863 17.328 2.672 1 97.69 84 PHE A C 1
ATOM 621 O O . PHE A 1 84 ? -6.277 18.391 2.846 1 97.69 84 PHE A O 1
ATOM 628 N N . HIS A 1 85 ? -7.465 16.672 3.695 1 96.5 85 HIS A N 1
ATOM 629 C CA . HIS A 1 85 ? -7.383 17.297 5.008 1 96.5 85 HIS A CA 1
ATOM 630 C C . HIS A 1 85 ? -5.934 17.438 5.457 1 96.5 85 HIS A C 1
ATOM 632 O O . HIS A 1 85 ? -5.113 16.547 5.227 1 96.5 85 HIS A O 1
ATOM 638 N N . LEU A 1 86 ? -5.645 18.5 6.176 1 96.94 86 LEU A N 1
ATOM 639 C CA . LEU A 1 86 ? -4.289 18.875 6.582 1 96.94 86 LEU A CA 1
ATOM 640 C C . LEU A 1 86 ? -3.664 17.766 7.438 1 96.94 86 LEU A C 1
ATOM 642 O O . LEU A 1 86 ? -2.473 17.484 7.309 1 96.94 86 LEU A O 1
ATOM 646 N N . ASP A 1 87 ? -4.488 17.188 8.289 1 96.94 87 ASP A N 1
ATOM 647 C CA . ASP A 1 87 ? -3.973 16.156 9.188 1 96.94 87 ASP A CA 1
ATOM 648 C C . ASP A 1 87 ? -3.74 14.852 8.438 1 96.94 87 ASP A C 1
ATOM 650 O O . ASP A 1 87 ? -3.262 13.875 9.023 1 96.94 87 ASP A O 1
ATOM 654 N N . HIS A 1 88 ? -3.883 14.789 7.074 1 97 88 HIS A N 1
ATOM 655 C CA . HIS A 1 88 ? -3.621 13.602 6.266 1 97 88 HIS A CA 1
ATOM 656 C C . HIS A 1 88 ? -2.553 13.883 5.215 1 97 88 HIS A C 1
ATOM 658 O O . HIS A 1 88 ? -1.868 12.961 4.762 1 97 88 HIS A O 1
ATOM 664 N N . CYS A 1 89 ? -2.332 15.18 4.898 1 98.06 89 CYS A N 1
ATOM 665 C CA . CYS A 1 89 ? -1.48 15.328 3.723 1 98.06 89 CYS A CA 1
ATOM 666 C C . CYS A 1 89 ? -0.468 16.453 3.916 1 98.06 89 CYS A C 1
ATOM 668 O O . CYS A 1 89 ? 0.481 16.578 3.141 1 98.06 89 CYS A O 1
ATOM 670 N N . ALA A 1 90 ? -0.521 17.234 4.898 1 98.25 90 ALA A N 1
ATOM 671 C CA . ALA A 1 90 ? 0.208 18.5 4.918 1 98.25 90 ALA A CA 1
ATOM 672 C C . ALA A 1 90 ? 1.668 18.281 5.301 1 98.25 90 ALA A C 1
ATOM 674 O O . ALA A 1 90 ? 2.488 19.203 5.184 1 98.25 90 ALA A O 1
ATOM 675 N N . ALA A 1 91 ? 2.082 17.094 5.691 1 98.38 91 ALA A N 1
ATOM 676 C CA . ALA A 1 91 ? 3.477 16.828 6.031 1 98.38 91 ALA A CA 1
ATOM 677 C C . ALA A 1 91 ? 4.227 16.25 4.832 1 98.38 91 ALA A C 1
ATOM 679 O O . ALA A 1 91 ? 5.434 16 4.906 1 98.38 91 ALA A O 1
ATOM 680 N N . VAL A 1 92 ? 3.584 16.125 3.697 1 98.75 92 VAL A N 1
ATOM 681 C CA . VAL A 1 92 ? 4.172 15.5 2.516 1 98.75 92 VAL A CA 1
ATOM 682 C C . VAL A 1 92 ? 5.406 16.281 2.076 1 98.75 92 VAL A C 1
ATOM 684 O O . VAL A 1 92 ? 6.445 15.703 1.769 1 98.75 92 VAL A O 1
ATOM 687 N N . PRO A 1 93 ? 5.414 17.594 2.059 1 98.38 93 PRO A N 1
ATOM 688 C CA . PRO A 1 93 ? 6.633 18.297 1.672 1 98.38 93 PRO A CA 1
ATOM 689 C C . PRO A 1 93 ? 7.824 17.969 2.566 1 98.38 93 PRO A C 1
ATOM 691 O O . PRO A 1 93 ? 8.945 17.828 2.076 1 98.38 93 PRO A O 1
ATOM 694 N N . TYR A 1 94 ? 7.574 17.859 3.844 1 98.44 94 TYR A N 1
ATOM 695 C CA . TYR A 1 94 ? 8.641 17.469 4.754 1 98.44 94 TYR A CA 1
ATOM 696 C C . TYR A 1 94 ? 9.148 16.062 4.434 1 98.44 94 TYR A C 1
ATOM 698 O O . TYR A 1 94 ? 10.352 15.82 4.391 1 98.44 94 TYR A O 1
ATOM 706 N N . LEU A 1 95 ? 8.242 15.125 4.219 1 98.62 95 LEU A N 1
ATOM 707 C CA . LEU A 1 95 ? 8.578 13.75 3.855 1 98.62 95 LEU A CA 1
ATOM 708 C C . LEU A 1 95 ? 9.516 13.719 2.656 1 98.62 95 LEU A C 1
ATOM 710 O O . LEU A 1 95 ? 10.531 13.016 2.676 1 98.62 95 LEU A O 1
ATOM 714 N N . LEU A 1 96 ? 9.25 14.562 1.64 1 98.56 96 LEU A N 1
ATOM 715 C CA . LEU A 1 96 ? 9.945 14.523 0.359 1 98.56 96 LEU A CA 1
ATOM 716 C C . LEU A 1 96 ? 11.281 15.258 0.44 1 98.56 96 LEU A C 1
ATOM 718 O O . LEU A 1 96 ? 12.242 14.883 -0.235 1 98.56 96 LEU A O 1
ATOM 722 N N . SER A 1 97 ? 11.375 16.234 1.307 1 98.25 97 SER A N 1
ATOM 723 C CA . SER A 1 97 ? 12.523 17.125 1.198 1 98.25 97 SER A CA 1
ATOM 724 C C . SER A 1 97 ? 13.414 17.031 2.434 1 98.25 97 SER A C 1
ATOM 726 O O . SER A 1 97 ? 14.578 17.453 2.404 1 98.25 97 SER A O 1
ATOM 728 N N . LYS A 1 98 ? 12.883 16.469 3.512 1 98.06 98 LYS A N 1
ATOM 729 C CA . LYS A 1 98 ? 13.633 16.547 4.762 1 98.06 98 LYS A CA 1
ATOM 730 C C . LYS A 1 98 ? 13.891 15.164 5.332 1 98.06 98 LYS A C 1
ATOM 732 O O . LYS A 1 98 ? 14.453 15.023 6.426 1 98.06 98 LYS A O 1
ATOM 737 N N . THR A 1 99 ? 13.453 14.133 4.688 1 97.94 99 THR A N 1
ATOM 738 C CA . THR A 1 99 ? 13.711 12.758 5.121 1 97.94 99 THR A CA 1
ATOM 739 C C . THR A 1 99 ? 14.438 11.977 4.035 1 97.94 99 THR A C 1
ATOM 741 O O . THR A 1 99 ? 14.758 12.523 2.975 1 97.94 99 THR A O 1
ATOM 744 N N . ARG A 1 100 ? 14.695 10.656 4.34 1 97.69 100 ARG A N 1
ATOM 745 C CA . ARG A 1 100 ? 15.375 9.781 3.391 1 97.69 100 ARG A CA 1
ATOM 746 C C . ARG A 1 100 ? 14.375 9.008 2.535 1 97.69 100 ARG A C 1
ATOM 748 O O . ARG A 1 100 ? 14.727 8.008 1.908 1 97.69 100 ARG A O 1
ATOM 755 N N . PHE A 1 101 ? 13.109 9.438 2.539 1 98.38 101 PHE A N 1
ATOM 756 C CA . PHE A 1 101 ? 12.086 8.789 1.726 1 98.38 101 PHE A CA 1
ATOM 757 C C . PHE A 1 101 ? 12.469 8.812 0.251 1 98.38 101 PHE A C 1
ATOM 759 O O . PHE A 1 101 ? 12.844 9.859 -0.284 1 98.38 101 PHE A O 1
ATOM 766 N N . LYS A 1 102 ? 12.375 7.625 -0.393 1 97.12 102 LYS A N 1
ATOM 767 C CA . LYS A 1 102 ? 12.727 7.512 -1.804 1 97.12 102 LYS A CA 1
ATOM 768 C C . LYS A 1 102 ? 11.57 6.953 -2.623 1 97.12 102 LYS A C 1
ATOM 770 O O . LYS A 1 102 ? 11.695 6.746 -3.83 1 97.12 102 LYS A O 1
ATOM 775 N N . GLY A 1 103 ? 10.438 6.676 -2.004 1 97.56 103 GLY A N 1
ATOM 776 C CA . GLY A 1 103 ? 9.297 6.066 -2.68 1 97.56 103 GLY A CA 1
ATOM 777 C C . GLY A 1 103 ? 8.492 7.059 -3.5 1 97.56 103 GLY A C 1
ATOM 778 O O . GLY A 1 103 ? 8.898 8.211 -3.658 1 97.56 103 GLY A O 1
ATOM 779 N N . ARG A 1 104 ? 7.395 6.594 -4.066 1 97.12 104 ARG A N 1
ATOM 780 C CA . ARG A 1 104 ? 6.48 7.43 -4.832 1 97.12 104 ARG A CA 1
ATOM 781 C C . ARG A 1 104 ? 5.273 7.836 -3.994 1 97.12 104 ARG A C 1
ATOM 783 O O . ARG A 1 104 ? 4.84 7.086 -3.115 1 97.12 104 ARG A O 1
ATOM 790 N N . VAL A 1 105 ? 4.805 9.023 -4.309 1 98.38 105 VAL A N 1
ATOM 791 C CA . VAL A 1 105 ? 3.605 9.516 -3.635 1 98.38 105 VAL A CA 1
ATOM 792 C C . VAL A 1 105 ? 2.428 9.508 -4.605 1 98.38 105 VAL A C 1
ATOM 794 O O . VAL A 1 105 ? 2.545 9.984 -5.738 1 98.38 105 VAL A O 1
ATOM 797 N N . PHE A 1 106 ? 1.294 8.969 -4.098 1 97.12 106 PHE A N 1
ATOM 798 C CA . PHE A 1 106 ? 0.049 8.984 -4.859 1 97.12 106 PHE A CA 1
ATOM 799 C C . PHE A 1 106 ? -1.052 9.688 -4.074 1 97.12 106 PHE A C 1
ATOM 801 O O . PHE A 1 106 ? -1.171 9.508 -2.861 1 97.12 106 PHE A O 1
ATOM 808 N N . MET A 1 107 ? -1.771 10.469 -4.812 1 97.06 107 MET A N 1
ATOM 809 C CA . MET A 1 107 ? -2.945 11.141 -4.27 1 97.06 107 MET A CA 1
ATOM 810 C C . MET A 1 107 ? -4.184 10.836 -5.105 1 97.06 107 MET A C 1
ATOM 812 O O . MET A 1 107 ? -4.074 10.477 -6.277 1 97.06 107 MET A O 1
ATOM 816 N N . THR A 1 108 ? -5.293 10.961 -4.355 1 94 108 THR A N 1
ATOM 817 C CA . THR A 1 108 ? -6.52 10.938 -5.145 1 94 108 THR A CA 1
ATOM 818 C C . THR A 1 108 ? -6.578 12.133 -6.09 1 94 108 THR A C 1
ATOM 820 O O . THR A 1 108 ? -5.906 13.141 -5.867 1 94 108 THR A O 1
ATOM 823 N N . HIS A 1 109 ? -7.473 12 -7.098 1 93.06 109 HIS A N 1
ATOM 824 C CA . HIS A 1 109 ? -7.578 13.078 -8.07 1 93.06 109 HIS A CA 1
ATOM 825 C C . HIS A 1 109 ? -8.031 14.375 -7.414 1 93.06 109 HIS A C 1
ATOM 827 O O . HIS A 1 109 ? -7.375 15.414 -7.555 1 93.06 109 HIS A O 1
ATOM 833 N N . PRO A 1 110 ? -9.055 14.367 -6.637 1 96.12 110 PRO A N 1
ATOM 834 C CA . PRO A 1 110 ? -9.461 15.625 -6 1 96.12 110 PRO A CA 1
ATOM 835 C C . PRO A 1 110 ? -8.375 16.203 -5.09 1 96.12 110 PRO A C 1
ATOM 837 O O . PRO A 1 110 ? -8.164 17.406 -5.066 1 96.12 110 PRO A O 1
ATOM 840 N N . THR A 1 111 ? -7.652 15.359 -4.402 1 97.62 111 THR A N 1
ATOM 841 C CA . THR A 1 111 ? -6.586 15.812 -3.518 1 97.62 111 THR A CA 1
ATOM 842 C C . THR A 1 111 ? -5.469 16.469 -4.312 1 97.62 111 THR A C 1
ATOM 844 O O . THR A 1 111 ? -5.023 17.578 -3.973 1 97.62 111 THR A O 1
ATOM 847 N N . LYS A 1 112 ? -5.117 15.836 -5.359 1 97 112 LYS A N 1
ATOM 848 C CA . LYS A 1 112 ? -4.035 16.344 -6.195 1 97 112 LYS A CA 1
ATOM 849 C C . LYS A 1 112 ? -4.391 17.703 -6.789 1 97 112 LYS A C 1
ATOM 851 O O . LYS A 1 112 ? -3.533 18.578 -6.891 1 97 112 LYS A O 1
ATOM 856 N N . ALA A 1 113 ? -5.637 17.906 -7.035 1 98.06 113 ALA A N 1
ATOM 857 C CA . ALA A 1 113 ? -6.113 19.125 -7.695 1 98.06 113 ALA A CA 1
ATOM 858 C C . ALA A 1 113 ? -6.008 20.328 -6.766 1 98.06 113 ALA A C 1
ATOM 860 O O . ALA A 1 113 ? -5.789 21.453 -7.223 1 98.06 113 ALA A O 1
ATOM 861 N N . ILE A 1 114 ? -6.082 20.141 -5.547 1 98.12 114 ILE A N 1
ATOM 862 C CA . ILE A 1 114 ? -6.176 21.312 -4.672 1 98.12 114 ILE A CA 1
ATOM 863 C C . ILE A 1 114 ? -4.984 21.328 -3.719 1 98.12 114 ILE A C 1
ATOM 865 O O . ILE A 1 114 ? -4.84 22.266 -2.924 1 98.12 114 ILE A O 1
ATOM 869 N N . TYR A 1 115 ? -4.156 20.438 -3.758 1 98.38 115 TYR A N 1
ATOM 870 C CA . TYR A 1 115 ? -3.078 20.219 -2.799 1 98.38 115 TYR A CA 1
ATOM 871 C C . TYR A 1 115 ? -2.205 21.453 -2.668 1 98.38 115 TYR A C 1
ATOM 873 O O . TYR A 1 115 ? -1.962 21.938 -1.558 1 98.38 115 TYR A O 1
ATOM 881 N N . HIS A 1 116 ? -1.762 22.031 -3.736 1 97.62 116 HIS A N 1
ATOM 882 C CA . HIS A 1 116 ? -0.868 23.188 -3.715 1 97.62 116 HIS A CA 1
ATOM 883 C C . HIS A 1 116 ? -1.548 24.391 -3.088 1 97.62 116 HIS A C 1
ATOM 885 O O . HIS A 1 116 ? -0.966 25.062 -2.23 1 97.62 116 HIS A O 1
ATOM 891 N N . SER A 1 117 ? -2.758 24.625 -3.496 1 97.69 117 SER A N 1
ATOM 892 C CA . SER A 1 117 ? -3.488 25.75 -2.943 1 97.69 117 SER A CA 1
ATOM 893 C C . SER A 1 117 ? -3.748 25.578 -1.451 1 97.69 117 SER A C 1
ATOM 895 O O . SER A 1 117 ? -3.67 26.531 -0.681 1 97.69 117 SER A O 1
ATOM 897 N N . LEU A 1 118 ? -4.078 24.406 -1.082 1 97.44 118 LEU A N 1
ATOM 898 C CA . LEU A 1 118 ? -4.301 24.078 0.323 1 97.44 118 LEU A CA 1
ATOM 899 C C . LEU A 1 118 ? -3.07 24.422 1.159 1 97.44 118 LEU A C 1
ATOM 901 O O . LEU A 1 118 ? -3.184 25.062 2.199 1 97.44 118 LEU A O 1
ATOM 905 N N . LEU A 1 119 ? -1.906 24.031 0.672 1 96.69 119 LEU A N 1
ATOM 906 C CA . LEU A 1 119 ? -0.669 24.266 1.409 1 96.69 119 LEU A CA 1
ATOM 907 C C . LEU A 1 119 ? -0.328 25.75 1.44 1 96.69 119 LEU A C 1
ATOM 909 O O . LEU A 1 119 ? 0.164 26.25 2.451 1 96.69 119 LEU A O 1
ATOM 913 N N . LYS A 1 120 ? -0.611 26.406 0.419 1 96.12 120 LYS A N 1
ATOM 914 C CA . LYS A 1 120 ? -0.357 27.844 0.36 1 96.12 120 LYS A CA 1
ATOM 915 C C . LYS A 1 120 ? -1.209 28.594 1.38 1 96.12 120 LYS A C 1
ATOM 917 O O . LYS A 1 120 ? -0.71 29.484 2.088 1 96.12 120 LYS A O 1
ATOM 922 N N . ASP A 1 121 ? -2.443 28.234 1.428 1 94.81 121 ASP A N 1
ATOM 923 C CA . ASP A 1 121 ? -3.355 28.875 2.373 1 94.81 121 ASP A CA 1
ATOM 924 C C . ASP A 1 121 ? -2.938 28.594 3.814 1 94.81 121 ASP A C 1
ATOM 926 O O . ASP A 1 121 ? -3.006 29.484 4.672 1 94.81 121 ASP A O 1
ATOM 930 N N . PHE A 1 122 ? -2.551 27.453 4.02 1 92.38 122 PHE A N 1
ATOM 931 C CA . PHE A 1 122 ? -2.111 27.047 5.352 1 92.38 122 PHE A CA 1
ATOM 932 C C . PHE A 1 122 ? -0.859 27.812 5.758 1 92.38 122 PHE A C 1
ATOM 934 O O . PHE A 1 122 ? -0.735 28.25 6.906 1 92.38 122 PHE A O 1
ATOM 941 N N . ALA A 1 123 ? 0.06 28 4.914 1 89.44 123 ALA A N 1
ATOM 942 C CA . ALA A 1 123 ? 1.308 28.703 5.172 1 89.44 123 ALA A CA 1
ATOM 943 C C . ALA A 1 123 ? 1.044 30.188 5.465 1 89.44 123 ALA A C 1
ATOM 945 O O . ALA A 1 123 ? 1.721 30.781 6.301 1 89.44 123 ALA A O 1
ATOM 946 N N . ARG A 1 124 ? 0.048 30.734 4.969 1 85.75 124 ARG A N 1
ATOM 947 C CA . ARG A 1 124 ? -0.289 32.156 5.152 1 85.75 124 ARG A CA 1
ATOM 948 C C . ARG A 1 124 ? -0.974 32.375 6.496 1 85.75 124 ARG A C 1
ATOM 950 O O . ARG A 1 124 ? -0.771 33.406 7.133 1 85.75 124 ARG A O 1
ATOM 957 N N . GLY A 1 125 ? -1.83 31.516 6.863 1 74 125 GLY A N 1
ATOM 958 C CA . GLY A 1 125 ? -2.531 31.641 8.133 1 74 125 GLY A CA 1
ATOM 959 C C . GLY A 1 125 ? -1.619 31.516 9.336 1 74 125 GLY A C 1
ATOM 960 O O . GLY A 1 125 ? -1.89 32.094 10.391 1 74 125 GLY A O 1
ATOM 961 N N . GLY A 1 126 ? -0.627 30.75 9.305 1 62.31 126 GLY A N 1
ATOM 962 C CA . GLY A 1 126 ? 0.332 30.625 10.391 1 62.31 126 GLY A CA 1
ATOM 963 C C . GLY A 1 126 ? 1.136 31.891 10.617 1 62.31 126 GLY A C 1
ATOM 964 O O . GLY A 1 126 ? 1.603 32.156 11.734 1 62.31 126 GLY A O 1
ATOM 965 N N . LYS A 1 127 ? 1.438 32.688 9.617 1 57.56 127 LYS A N 1
ATOM 966 C CA . LYS A 1 127 ? 2.203 33.906 9.711 1 57.56 127 LYS A CA 1
ATOM 967 C C . LYS A 1 127 ? 1.389 35 10.383 1 57.56 127 LYS A C 1
ATOM 969 O O . LYS A 1 127 ? 1.949 35.875 11.047 1 57.56 127 LYS A O 1
ATOM 974 N N . GLY A 1 128 ? 0.145 34.938 10.266 1 51.44 128 GLY A N 1
ATOM 975 C CA . GLY A 1 128 ? -0.647 36.031 10.789 1 51.44 128 GLY A CA 1
ATOM 976 C C . GLY A 1 128 ? -0.713 36.062 12.305 1 51.44 128 GLY A C 1
ATOM 977 O O . GLY A 1 128 ? -1.085 37.062 12.906 1 51.44 128 GLY A O 1
ATOM 978 N N . SER A 1 129 ? -0.623 34.906 12.891 1 49.19 129 SER A N 1
ATOM 979 C CA . SER A 1 129 ? -0.742 35 14.344 1 49.19 129 SER A CA 1
ATOM 980 C C . SER A 1 129 ? 0.535 35.531 14.969 1 49.19 129 SER A C 1
ATOM 982 O O . SER A 1 129 ? 0.55 35.906 16.156 1 49.19 129 SER A O 1
ATOM 984 N N . ALA A 1 130 ? 1.713 35.5 14.328 1 48.34 130 ALA A N 1
ATOM 985 C CA . ALA A 1 130 ? 2.914 36 14.969 1 48.34 130 ALA A CA 1
ATOM 986 C C . ALA A 1 130 ? 2.898 37.531 14.992 1 48.34 130 ALA A C 1
ATOM 988 O O . ALA A 1 130 ? 3.523 38.156 15.859 1 48.34 130 ALA A O 1
ATOM 989 N N . ASP A 1 131 ? 2.264 38.094 14.031 1 45.31 131 ASP A N 1
ATOM 990 C CA . ASP A 1 131 ? 2.375 39.562 14.031 1 45.31 131 ASP A CA 1
ATOM 991 C C . ASP A 1 131 ? 1.384 40.188 15.008 1 45.31 131 ASP A C 1
ATOM 993 O O . ASP A 1 131 ? 1.444 41.375 15.273 1 45.31 131 ASP A O 1
ATOM 997 N N . GLU A 1 132 ? 0.375 39.438 15.359 1 44.34 132 GLU A N 1
ATOM 998 C CA . GLU A 1 132 ? -0.556 40.219 16.172 1 44.34 132 GLU A CA 1
ATOM 999 C C . GLU A 1 132 ? -0.206 40.125 17.656 1 44.34 132 GLU A C 1
ATOM 1001 O O . GLU A 1 132 ? -0.869 40.75 18.484 1 44.34 132 GLU A O 1
ATOM 1006 N N . GLY A 1 133 ? 0.719 39.25 18.125 1 36.47 133 GLY A N 1
ATOM 1007 C CA . GLY A 1 133 ? 1.065 39.469 19.531 1 36.47 133 GLY A CA 1
ATOM 1008 C C . GLY A 1 133 ? 2.195 40.469 19.719 1 36.47 133 GLY A C 1
ATOM 1009 O O . GLY A 1 133 ? 2.926 40.781 18.766 1 36.47 133 GLY A O 1
ATOM 1010 N N . MET B 1 1 ? 19.312 3.787 31.125 1 20.14 1 MET B N 1
ATOM 1011 C CA . MET B 1 1 ? 18 3.266 31.516 1 20.14 1 MET B CA 1
ATOM 1012 C C . MET B 1 1 ? 17.156 2.947 30.297 1 20.14 1 MET B C 1
ATOM 1014 O O . MET B 1 1 ? 16.875 3.83 29.484 1 20.14 1 MET B O 1
ATOM 1018 N N . LYS B 1 2 ? 17.328 1.716 29.766 1 23.17 2 LYS B N 1
ATOM 1019 C CA . LYS B 1 2 ? 16.859 1.188 28.484 1 23.17 2 LYS B CA 1
ATOM 1020 C C . LYS B 1 2 ? 15.336 1.216 28.406 1 23.17 2 LYS B C 1
ATOM 1022 O O . LYS B 1 2 ? 14.648 0.679 29.266 1 23.17 2 LYS B O 1
ATOM 1027 N N . ARG B 1 3 ? 14.75 2.291 27.859 1 19.36 3 ARG B N 1
ATOM 1028 C CA . ARG B 1 3 ? 13.297 2.398 27.75 1 19.36 3 ARG B CA 1
ATOM 1029 C C . ARG B 1 3 ? 12.711 1.174 27.062 1 19.36 3 ARG B C 1
ATOM 1031 O O . ARG B 1 3 ? 12.977 0.93 25.875 1 19.36 3 ARG B O 1
ATOM 1038 N N . ARG B 1 4 ? 12.453 0.091 27.703 1 21.83 4 ARG B N 1
ATOM 1039 C CA . ARG B 1 4 ? 11.82 -1.126 27.203 1 21.83 4 ARG B CA 1
ATOM 1040 C C . ARG B 1 4 ? 10.406 -0.843 26.688 1 21.83 4 ARG B C 1
ATOM 1042 O O . ARG B 1 4 ? 9.539 -0.427 27.453 1 21.83 4 ARG B O 1
ATOM 1049 N N . ALA B 1 5 ? 10.25 -0.427 25.375 1 25.23 5 ALA B N 1
ATOM 1050 C CA . ALA B 1 5 ? 8.914 -0.233 24.812 1 25.23 5 ALA B CA 1
ATOM 1051 C C . ALA B 1 5 ? 8.094 -1.515 24.906 1 25.23 5 ALA B C 1
ATOM 1053 O O . ALA B 1 5 ? 8.492 -2.555 24.375 1 25.23 5 ALA B O 1
ATOM 1054 N N . SER B 1 6 ? 7.406 -1.704 25.938 1 24.73 6 SER B N 1
ATOM 1055 C CA . SER B 1 6 ? 6.469 -2.809 26.109 1 24.73 6 SER B CA 1
ATOM 1056 C C . SER B 1 6 ? 5.547 -2.961 24.906 1 24.73 6 SER B C 1
ATOM 1058 O O . SER B 1 6 ? 5.086 -1.968 24.344 1 24.73 6 SER B O 1
ATOM 1060 N N . ILE B 1 7 ? 5.621 -3.975 24.156 1 29.14 7 ILE B N 1
ATOM 1061 C CA . ILE B 1 7 ? 4.824 -4.375 23 1 29.14 7 ILE B CA 1
ATOM 1062 C C . ILE B 1 7 ? 3.346 -4.422 23.391 1 29.14 7 ILE B C 1
ATOM 1064 O O . ILE B 1 7 ? 2.896 -5.371 24.031 1 29.14 7 ILE B O 1
ATOM 1068 N N . ALA B 1 8 ? 2.762 -3.359 24.062 1 27.92 8 ALA B N 1
ATOM 1069 C CA . ALA B 1 8 ? 1.346 -3.426 24.406 1 27.92 8 ALA B CA 1
ATOM 1070 C C . ALA B 1 8 ? 0.514 -3.92 23.234 1 27.92 8 ALA B C 1
ATOM 1072 O O . ALA B 1 8 ? 0.896 -3.736 22.078 1 27.92 8 ALA B O 1
ATOM 1073 N N . SER B 1 9 ? -0.26 -4.93 23.359 1 28.42 9 SER B N 1
ATOM 1074 C CA . SER B 1 9 ? -1.336 -5.402 22.5 1 28.42 9 SER B CA 1
ATOM 1075 C C . SER B 1 9 ? -2.107 -4.234 21.891 1 28.42 9 SER B C 1
ATOM 1077 O O . SER B 1 9 ? -2.779 -3.488 22.594 1 28.42 9 SER B O 1
ATOM 1079 N N . SER B 1 10 ? -1.491 -3.311 21.297 1 32.12 10 SER B N 1
ATOM 1080 C CA . SER B 1 10 ? -2.045 -2.023 20.891 1 32.12 10 SER B CA 1
ATOM 1081 C C . SER B 1 10 ? -3.373 -2.197 20.156 1 32.12 10 SER B C 1
ATOM 1083 O O . SER B 1 10 ? -3.424 -2.803 19.094 1 32.12 10 SER B O 1
ATOM 1085 N N . GLN B 1 11 ? -4.367 -2.615 20.953 1 30.11 11 GLN B N 1
ATOM 1086 C CA . GLN B 1 11 ? -5.707 -2.377 20.422 1 30.11 11 GLN B CA 1
ATOM 1087 C C . GLN B 1 11 ? -5.77 -1.065 19.641 1 30.11 11 GLN B C 1
ATOM 1089 O O . GLN B 1 11 ? -5.316 -0.027 20.141 1 30.11 11 GLN B O 1
ATOM 1094 N N . LEU B 1 12 ? -5.516 -1.116 18.375 1 37.19 12 LEU B N 1
ATOM 1095 C CA . LEU B 1 12 ? -5.707 0.065 17.547 1 37.19 12 LEU B CA 1
ATOM 1096 C C . LEU B 1 12 ? -6.887 0.892 18.047 1 37.19 12 LEU B C 1
ATOM 1098 O O . LEU B 1 12 ? -7.953 0.346 18.328 1 37.19 12 LEU B O 1
ATOM 1102 N N . PRO B 1 13 ? -6.676 1.853 18.844 1 35.16 13 PRO B N 1
ATOM 1103 C CA . PRO B 1 13 ? -7.82 2.637 19.312 1 35.16 13 PRO B CA 1
ATOM 1104 C C . PRO B 1 13 ? -8.953 2.705 18.281 1 35.16 13 PRO B C 1
ATOM 1106 O O . PRO B 1 13 ? -8.695 2.719 17.078 1 35.16 13 PRO B O 1
ATOM 1109 N N . VAL B 1 14 ? -10.055 2.082 18.719 1 33.66 14 VAL B N 1
ATOM 1110 C CA . VAL B 1 14 ? -11.328 2.188 18.016 1 33.6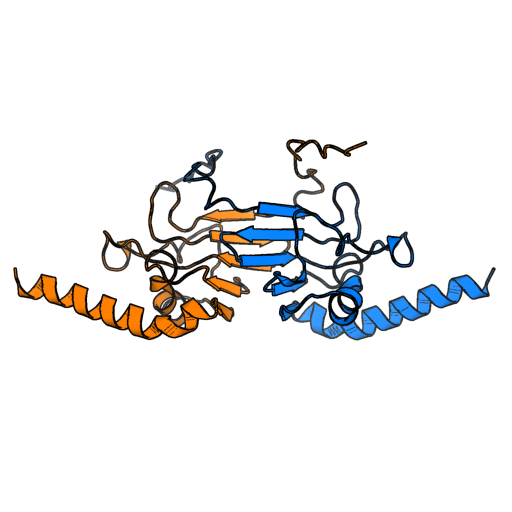6 14 VAL B CA 1
ATOM 1111 C C . VAL B 1 14 ? -11.664 3.656 17.766 1 33.66 14 VAL B C 1
ATOM 1113 O O . VAL B 1 14 ? -12.094 4.363 18.688 1 33.66 14 VAL B O 1
ATOM 1116 N N . SER B 1 15 ? -10.82 4.566 17.422 1 37.66 15 SER B N 1
ATOM 1117 C CA . SER B 1 15 ? -11.375 5.809 16.891 1 37.66 15 SER B CA 1
ATOM 1118 C C . SER B 1 15 ? -12.539 5.543 15.945 1 37.66 15 SER B C 1
ATOM 1120 O O . SER B 1 15 ? -12.664 4.438 15.414 1 37.66 15 SER B O 1
ATOM 1122 N N . ASP B 1 16 ? -13.492 6.355 15.578 1 39.66 16 ASP B N 1
ATOM 1123 C CA . ASP B 1 16 ? -14.648 6.043 14.758 1 39.66 16 ASP B CA 1
ATOM 1124 C C . ASP B 1 16 ? -14.273 5.109 13.609 1 39.66 16 ASP B C 1
ATOM 1126 O O . ASP B 1 16 ? -13.117 5.055 13.195 1 39.66 16 ASP B O 1
ATOM 1130 N N . GLY B 1 17 ? -14.82 3.902 13.516 1 47.75 17 GLY B N 1
ATOM 1131 C CA . GLY B 1 17 ? -14.75 2.818 12.547 1 47.75 17 GLY B CA 1
ATOM 1132 C C . GLY B 1 17 ? -14.102 3.227 11.234 1 47.75 17 GLY B C 1
ATOM 1133 O O . GLY B 1 17 ? -13.812 2.379 10.391 1 47.75 17 GLY B O 1
ATOM 1134 N N . SER B 1 18 ? -14.039 4.547 10.945 1 56.53 18 SER B N 1
ATOM 1135 C CA . SER B 1 18 ? -13.633 5.035 9.625 1 56.53 18 SER B CA 1
ATOM 1136 C C . SER B 1 18 ? -12.117 4.977 9.461 1 56.53 18 SER B C 1
ATOM 1138 O O . SER B 1 18 ? -11.609 4.949 8.336 1 56.53 18 SER B O 1
ATOM 1140 N N . ASN B 1 19 ? -11.352 4.715 10.516 1 73.25 19 ASN B N 1
ATOM 1141 C CA . ASN B 1 19 ? -9.906 4.809 10.398 1 73.25 19 ASN B CA 1
ATOM 1142 C C . ASN B 1 19 ? -9.242 3.445 10.578 1 73.25 19 ASN B C 1
ATOM 1144 O O . ASN B 1 19 ? -8.078 3.365 10.992 1 73.25 19 ASN B O 1
ATOM 1148 N N . LEU B 1 20 ? -10.086 2.441 10.359 1 84.62 20 LEU B N 1
ATOM 1149 C CA . LEU B 1 20 ? -9.516 1.108 10.523 1 84.62 20 LEU B CA 1
ATOM 1150 C C . LEU B 1 20 ? -8.867 0.633 9.234 1 84.62 20 LEU B C 1
ATOM 1152 O O . LEU B 1 20 ? -9.414 0.836 8.148 1 84.62 20 LEU B O 1
ATOM 1156 N N . VAL B 1 21 ? -7.707 -0.072 9.406 1 91.94 21 VAL B N 1
ATOM 1157 C CA . VAL B 1 21 ? -7.102 -0.777 8.281 1 91.94 21 VAL B CA 1
ATOM 1158 C C . VAL B 1 21 ? -7.789 -2.127 8.094 1 91.94 21 VAL B C 1
ATOM 1160 O O . VAL B 1 21 ? -7.93 -2.9 9.039 1 91.94 21 VAL B O 1
ATOM 1163 N N . GLN B 1 22 ? -8.297 -2.371 6.867 1 93.81 22 GLN B N 1
ATOM 1164 C CA . GLN B 1 22 ? -8.891 -3.66 6.527 1 93.81 22 GLN B CA 1
ATOM 1165 C C . GLN B 1 22 ? -7.887 -4.547 5.797 1 93.81 22 GLN B C 1
ATOM 1167 O O . GLN B 1 22 ? -7.223 -4.102 4.859 1 93.81 22 GLN B O 1
ATOM 1172 N N . ILE B 1 23 ? -7.742 -5.801 6.258 1 93.75 23 ILE B N 1
ATOM 1173 C CA . ILE B 1 23 ? -6.863 -6.785 5.633 1 93.75 23 ILE B CA 1
ATOM 1174 C C . ILE B 1 23 ? -7.688 -7.965 5.125 1 93.75 23 ILE B C 1
ATOM 1176 O O . ILE B 1 23 ? -8.391 -8.617 5.898 1 93.75 23 ILE B O 1
ATOM 1180 N N . THR B 1 24 ? -7.66 -8.266 3.795 1 94.25 24 THR B N 1
ATOM 1181 C CA . THR B 1 24 ? -8.438 -9.344 3.191 1 94.25 24 THR B CA 1
ATOM 1182 C C . THR B 1 24 ? -7.531 -10.273 2.395 1 94.25 24 THR B C 1
ATOM 1184 O O . THR B 1 24 ? -7.008 -9.898 1.345 1 94.25 24 THR B O 1
ATOM 1187 N N . PRO B 1 25 ? -7.344 -11.438 2.836 1 93.81 25 PRO B N 1
ATOM 1188 C CA . PRO B 1 25 ? -6.66 -12.414 1.989 1 93.81 25 PRO B CA 1
ATOM 1189 C C . PRO B 1 25 ? -7.52 -12.891 0.821 1 93.81 25 PRO B C 1
ATOM 1191 O O . PRO B 1 25 ? -8.688 -13.227 1.009 1 93.81 25 PRO B O 1
ATOM 1194 N N . LEU B 1 26 ? -7.008 -12.867 -0.347 1 95 26 LEU B N 1
ATOM 1195 C CA . LEU B 1 26 ? -7.715 -13.359 -1.523 1 95 26 LEU B CA 1
ATOM 1196 C C . LEU B 1 26 ? -7.215 -14.75 -1.918 1 95 26 LEU B C 1
ATOM 1198 O O . LEU B 1 26 ? -7.793 -15.391 -2.795 1 95 26 LEU B O 1
ATOM 1202 N N . GLY B 1 27 ? -6.043 -14.992 -1.354 1 90.44 27 GLY B N 1
ATOM 1203 C CA . GLY B 1 27 ? -5.41 -16.297 -1.495 1 90.44 27 GLY B CA 1
ATOM 1204 C C . GLY B 1 27 ? -4.605 -16.703 -0.275 1 90.44 27 GLY B C 1
ATOM 1205 O O . GLY B 1 27 ? -4.504 -15.938 0.69 1 90.44 27 GLY B O 1
ATOM 1206 N N . ALA B 1 28 ? -4.086 -17.859 -0.26 1 70.38 28 ALA B N 1
ATOM 1207 C CA . ALA B 1 28 ? -3.133 -18.391 0.707 1 70.38 28 ALA B CA 1
ATOM 1208 C C . ALA B 1 28 ? -3.732 -18.422 2.109 1 70.38 28 ALA B C 1
ATOM 1210 O O . ALA B 1 28 ? -3.018 -18.625 3.094 1 70.38 28 ALA B O 1
ATOM 1211 N N . GLY B 1 29 ? -4.93 -18.078 2.35 1 64.25 29 GLY B N 1
ATOM 1212 C CA . GLY B 1 29 ? -5.402 -18.156 3.723 1 64.25 29 GLY B CA 1
ATOM 1213 C C . GLY B 1 29 ? -4.719 -19.266 4.516 1 64.25 29 GLY B C 1
ATOM 1214 O O . GLY B 1 29 ? -3.564 -19.109 4.918 1 64.25 29 GLY B O 1
ATOM 1215 N N . GLN B 1 30 ? -5.137 -20.328 4.531 1 58.88 30 GLN B N 1
ATOM 1216 C CA . GLN B 1 30 ? -4.684 -21.438 5.359 1 58.88 30 GLN B CA 1
ATOM 1217 C C . GLN B 1 30 ? -3.736 -22.344 4.586 1 58.88 30 GLN B C 1
ATOM 1219 O O . GLN B 1 30 ? -3.318 -23.391 5.094 1 58.88 30 GLN B O 1
ATOM 1224 N N . GLU B 1 31 ? -3.348 -21.922 3.309 1 64.75 31 GLU B N 1
ATOM 1225 C CA . GLU B 1 31 ? -2.486 -22.781 2.502 1 64.75 31 GLU B CA 1
ATOM 1226 C C . GLU B 1 31 ? -1.287 -22 1.96 1 64.75 31 GLU B C 1
ATOM 1228 O O . GLU B 1 31 ? -1.308 -20.766 1.909 1 64.75 31 GLU B O 1
ATOM 1233 N N . VAL B 1 32 ? -0.202 -22.844 1.9 1 72.31 32 VAL B N 1
ATOM 1234 C CA . VAL B 1 32 ? 0.921 -22.297 1.145 1 72.31 32 VAL B CA 1
ATOM 1235 C C . VAL B 1 32 ? 0.568 -22.25 -0.34 1 72.31 32 VAL B C 1
ATOM 1237 O O . VAL B 1 32 ? 0.175 -23.25 -0.927 1 72.31 32 VAL B O 1
ATOM 1240 N N . GLY B 1 33 ? 0.346 -21.094 -0.889 1 89.56 33 GLY B N 1
ATOM 1241 C CA . GLY B 1 33 ? 0.085 -20.906 -2.309 1 89.56 33 GLY B CA 1
ATOM 1242 C C . GLY B 1 33 ? -0.797 -19.703 -2.602 1 89.56 33 GLY B C 1
ATOM 1243 O O . GLY B 1 33 ? -1.524 -19.234 -1.725 1 89.56 33 GLY B O 1
ATOM 1244 N N . ARG B 1 34 ? -0.604 -19.125 -3.787 1 95.25 34 ARG B N 1
ATOM 1245 C CA . ARG B 1 34 ? -1.356 -18.047 -4.41 1 95.25 34 ARG B CA 1
ATOM 1246 C C . ARG B 1 34 ? -1.468 -16.844 -3.471 1 95.25 34 ARG B C 1
ATOM 1248 O O . ARG B 1 34 ? -2.568 -16.359 -3.201 1 95.25 34 ARG B O 1
ATOM 1255 N N . SER B 1 35 ? -0.352 -16.422 -2.867 1 95.56 35 SER B N 1
ATOM 1256 C CA . SER B 1 35 ? -0.28 -15.258 -1.993 1 95.56 35 SER B CA 1
ATOM 1257 C C . SER B 1 35 ? -0.915 -14.031 -2.648 1 95.56 35 SER B C 1
ATOM 1259 O O . SER B 1 35 ? -0.635 -13.727 -3.811 1 95.56 35 SER B O 1
ATOM 1261 N N . CYS B 1 36 ? -1.861 -13.453 -1.931 1 96.75 36 CYS B N 1
ATOM 1262 C CA . CYS B 1 36 ? -2.57 -12.258 -2.379 1 96.75 36 CYS B CA 1
ATOM 1263 C C . CYS B 1 36 ? -3.344 -11.625 -1.232 1 96.75 36 CYS B C 1
ATOM 1265 O O . CYS B 1 36 ? -4.32 -12.195 -0.743 1 96.75 36 CYS B O 1
ATOM 1267 N N . ILE B 1 37 ? -2.938 -10.453 -0.865 1 95.88 37 ILE B N 1
ATOM 1268 C CA . ILE B 1 37 ? -3.543 -9.758 0.266 1 95.88 37 ILE B CA 1
ATOM 1269 C C . ILE B 1 37 ? -3.936 -8.344 -0.147 1 95.88 37 ILE B C 1
ATOM 1271 O O . ILE B 1 37 ? -3.162 -7.648 -0.812 1 95.88 37 ILE B O 1
ATOM 1275 N N . ILE B 1 38 ? -5.129 -7.949 0.258 1 97 38 ILE B N 1
ATOM 1276 C CA . ILE B 1 38 ? -5.594 -6.586 0.034 1 97 38 ILE B CA 1
ATOM 1277 C C . ILE B 1 38 ? -5.625 -5.828 1.359 1 97 38 ILE B C 1
ATOM 1279 O O . ILE B 1 38 ? -6.141 -6.336 2.359 1 97 38 ILE B O 1
ATOM 1283 N N . LEU B 1 39 ? -5.02 -4.684 1.347 1 96.25 39 LEU B N 1
ATOM 1284 C CA . LEU B 1 39 ? -5.125 -3.746 2.459 1 96.25 39 LEU B CA 1
ATOM 1285 C C . LEU B 1 39 ? -5.891 -2.494 2.045 1 96.25 39 LEU B C 1
ATOM 1287 O O . LEU B 1 39 ? -5.59 -1.893 1.011 1 96.25 39 LEU B O 1
ATOM 1291 N N . LYS B 1 40 ? -6.832 -2.121 2.8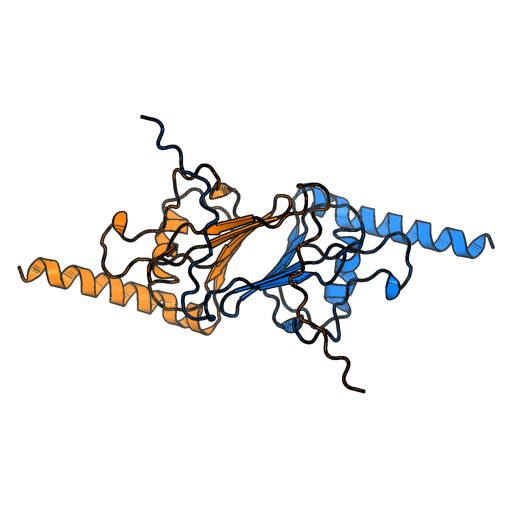38 1 95.25 40 LYS B N 1
ATOM 1292 C CA . LYS B 1 40 ? -7.641 -0.933 2.578 1 95.25 40 LYS B CA 1
ATOM 1293 C C . LYS B 1 40 ? -7.637 0.008 3.779 1 95.25 40 LYS B C 1
ATOM 1295 O O . LYS B 1 40 ? -7.734 -0.439 4.926 1 95.25 40 LYS B O 1
ATOM 1300 N N . TYR B 1 41 ? -7.527 1.261 3.492 1 94.38 41 TYR B N 1
ATOM 1301 C CA . TYR B 1 41 ? -7.594 2.303 4.512 1 94.38 41 TYR B CA 1
ATOM 1302 C C . TYR B 1 41 ? -8.18 3.59 3.939 1 94.38 41 TYR B C 1
ATOM 1304 O O . TYR B 1 41 ? -7.645 4.145 2.977 1 94.38 41 TYR B O 1
ATOM 1312 N N . GLN B 1 42 ? -9.227 4.012 4.406 1 92.62 42 GLN B N 1
ATOM 1313 C CA . GLN B 1 42 ? -9.867 5.285 4.102 1 92.62 42 GLN B CA 1
ATOM 1314 C C . GLN B 1 42 ? -9.922 5.527 2.596 1 92.62 42 GLN B C 1
ATOM 1316 O O . GLN B 1 42 ? -9.508 6.586 2.117 1 92.62 42 GLN B O 1
ATOM 1321 N N . GLY B 1 43 ? -10.281 4.527 1.832 1 91.19 43 GLY B N 1
ATOM 1322 C CA . GLY B 1 43 ? -10.57 4.672 0.413 1 91.19 43 GLY B CA 1
ATOM 1323 C C . GLY B 1 43 ? -9.383 4.332 -0.47 1 91.19 43 GLY B C 1
ATOM 1324 O O . GLY B 1 43 ? -9.492 4.324 -1.697 1 91.19 43 GLY B O 1
ATOM 1325 N N . ARG B 1 44 ? -8.227 4.062 0.124 1 95.25 44 ARG B N 1
ATOM 1326 C CA . ARG B 1 44 ? -7.078 3.592 -0.643 1 95.25 44 ARG B CA 1
ATOM 1327 C C . ARG B 1 44 ? -6.84 2.104 -0.418 1 95.25 44 ARG B C 1
ATOM 1329 O O . ARG B 1 44 ? -7.125 1.579 0.661 1 95.25 44 ARG B O 1
ATOM 1336 N N . SER B 1 45 ? -6.305 1.493 -1.468 1 96.56 45 SER B N 1
ATOM 1337 C CA . SER B 1 45 ? -6.152 0.042 -1.427 1 96.56 45 SER B CA 1
ATOM 1338 C C . SER B 1 45 ? -4.832 -0.393 -2.055 1 96.56 45 SER B C 1
ATOM 1340 O O . SER B 1 45 ? -4.434 0.131 -3.096 1 96.56 45 SER B O 1
ATOM 1342 N N . VAL B 1 46 ? -4.168 -1.381 -1.396 1 98.25 46 VAL B N 1
ATOM 1343 C CA . VAL B 1 46 ? -2.914 -1.95 -1.879 1 98.25 46 VAL B CA 1
ATOM 1344 C C . VAL B 1 46 ? -3.014 -3.475 -1.9 1 98.25 46 VAL B C 1
ATOM 1346 O O . VAL B 1 46 ? -3.578 -4.078 -0.986 1 98.25 46 VAL B O 1
ATOM 1349 N N . MET B 1 47 ? -2.504 -3.996 -2.932 1 98.06 47 MET B N 1
ATOM 1350 C CA . MET B 1 47 ? -2.365 -5.445 -3.039 1 98.06 47 MET B CA 1
ATOM 1351 C C . MET B 1 47 ? -0.926 -5.875 -2.771 1 98.06 47 MET B C 1
ATOM 1353 O O . MET B 1 47 ? 0.012 -5.301 -3.324 1 98.06 47 MET B O 1
ATOM 1357 N N . PHE B 1 48 ? -0.766 -6.871 -1.887 1 97.56 48 PHE B N 1
ATOM 1358 C CA . PHE B 1 48 ? 0.524 -7.531 -1.732 1 97.56 48 PHE B CA 1
ATOM 1359 C C . PHE B 1 48 ? 0.517 -8.898 -2.412 1 97.56 48 PHE B C 1
ATOM 1361 O O . PHE B 1 48 ? -0.241 -9.789 -2.021 1 97.56 48 PHE B O 1
ATOM 1368 N N . ASP B 1 49 ? 1.333 -9 -3.475 1 97.44 49 ASP B N 1
ATOM 1369 C CA . ASP B 1 49 ? 1.536 -10.219 -4.246 1 97.44 49 ASP B CA 1
ATOM 1370 C C . ASP B 1 49 ? 0.275 -10.594 -5.02 1 97.44 49 ASP B C 1
ATOM 1372 O O . ASP B 1 49 ? -0.824 -10.156 -4.68 1 97.44 49 ASP B O 1
ATOM 1376 N N . CYS B 1 50 ? 0.506 -11.336 -6.016 1 98.25 50 CYS B N 1
ATOM 1377 C CA . CYS B 1 50 ? -0.489 -12 -6.844 1 98.25 50 CYS B CA 1
ATOM 1378 C C . CYS B 1 50 ? 0.099 -13.242 -7.508 1 98.25 50 CYS B C 1
ATOM 1380 O O . CYS B 1 50 ? 0.597 -13.172 -8.633 1 98.25 50 CYS B O 1
ATOM 1382 N N . GLY B 1 51 ? 0.027 -14.312 -6.766 1 97.88 51 GLY B N 1
ATOM 1383 C CA . GLY B 1 51 ? 0.695 -15.523 -7.219 1 97.88 51 GLY B CA 1
ATOM 1384 C C . GLY B 1 51 ? -0.26 -16.672 -7.465 1 97.88 51 GLY B C 1
ATOM 1385 O O . GLY B 1 51 ? -1.47 -16.531 -7.273 1 97.88 51 GLY B O 1
ATOM 1386 N N . ILE B 1 52 ? 0.31 -17.812 -7.957 1 97.31 52 ILE B N 1
ATOM 1387 C CA . ILE B 1 52 ? -0.501 -18.984 -8.242 1 97.31 52 ILE B CA 1
ATOM 1388 C C . ILE B 1 52 ? -0.229 -20.062 -7.199 1 97.31 52 ILE B C 1
ATOM 1390 O O . ILE B 1 52 ? 0.754 -19.984 -6.457 1 97.31 52 ILE B O 1
ATOM 1394 N N . HIS B 1 53 ? -1.189 -21.031 -7.094 1 95.81 53 HIS B N 1
ATOM 1395 C CA . HIS B 1 53 ? -0.918 -22.281 -6.395 1 95.81 53 HIS B CA 1
ATOM 1396 C C . HIS B 1 53 ? -0.237 -23.297 -7.316 1 95.81 53 HIS B C 1
ATOM 1398 O O . HIS B 1 53 ? -0.83 -23.734 -8.305 1 95.81 53 HIS B O 1
ATOM 1404 N N . PRO B 1 54 ? 0.957 -23.641 -6.984 1 91.12 54 PRO B N 1
ATOM 1405 C CA . PRO B 1 54 ? 1.685 -24.5 -7.922 1 91.12 54 PRO B CA 1
ATOM 1406 C C . PRO B 1 54 ? 1.057 -25.891 -8.055 1 91.12 54 PRO B C 1
ATOM 1408 O O . PRO B 1 54 ? 1.269 -26.562 -9.062 1 91.12 54 PRO B O 1
ATOM 1411 N N . GLY B 1 55 ? 0.266 -26.297 -7.168 1 90.31 55 GLY B N 1
ATOM 1412 C CA . GLY B 1 55 ? -0.337 -27.625 -7.199 1 90.31 55 GLY B CA 1
ATOM 1413 C C . GLY B 1 55 ? -1.665 -27.656 -7.93 1 90.31 55 GLY B C 1
ATOM 1414 O O . GLY B 1 55 ? -2.27 -28.719 -8.078 1 90.31 55 GLY B O 1
ATOM 1415 N N . TYR B 1 56 ? -2.18 -26.562 -8.328 1 93.06 56 TYR B N 1
ATOM 1416 C CA . TYR B 1 56 ? -3.441 -26.469 -9.055 1 93.06 56 TYR B CA 1
ATOM 1417 C C . TYR B 1 56 ? -3.223 -25.953 -10.469 1 93.06 56 TYR B C 1
ATOM 1419 O O . TYR B 1 56 ? -2.115 -25.531 -10.82 1 93.06 56 TYR B O 1
ATOM 1427 N N . SER B 1 57 ? -4.238 -26.094 -11.305 1 92.38 57 SER B N 1
ATOM 1428 C CA . SER B 1 57 ? -4.148 -25.609 -12.68 1 92.38 57 SER B CA 1
ATOM 1429 C C . SER B 1 57 ? -5.309 -24.688 -13.008 1 92.38 57 SER B C 1
ATOM 1431 O O . SER B 1 57 ? -6.336 -24.688 -12.328 1 92.38 57 SER B O 1
ATOM 1433 N N . GLY B 1 58 ? -5.051 -23.859 -14.055 1 93.06 58 GLY B N 1
ATOM 1434 C CA . GLY B 1 58 ? -6.109 -22.984 -14.539 1 93.06 58 GLY B CA 1
ATOM 1435 C C . GLY B 1 58 ? -6.605 -22.016 -13.484 1 93.06 58 GLY B C 1
ATOM 1436 O O . GLY B 1 58 ? -5.812 -21.484 -12.711 1 93.06 58 GLY B O 1
ATOM 1437 N N . VAL B 1 59 ? -7.906 -21.797 -13.484 1 93.62 59 VAL B N 1
ATOM 1438 C CA . VAL B 1 59 ? -8.523 -20.797 -12.625 1 93.62 59 VAL B CA 1
ATOM 1439 C C . VAL B 1 59 ? -8.406 -21.219 -11.164 1 93.62 59 VAL B C 1
ATOM 1441 O O . VAL B 1 59 ? -8.375 -20.375 -10.266 1 93.62 59 VAL B O 1
ATOM 1444 N N . ASN B 1 60 ? -8.219 -22.516 -10.93 1 94.38 60 ASN B N 1
ATOM 1445 C CA . ASN B 1 60 ? -8.133 -23.047 -9.57 1 94.38 60 ASN B CA 1
ATOM 1446 C C . ASN B 1 60 ? -6.805 -22.688 -8.914 1 94.38 60 ASN B C 1
ATOM 1448 O O . ASN B 1 60 ? -6.664 -22.766 -7.691 1 94.38 60 ASN B O 1
ATOM 1452 N N . SER B 1 61 ? -5.805 -22.328 -9.75 1 95.88 61 SER B N 1
ATOM 1453 C CA . SER B 1 61 ? -4.496 -21.969 -9.219 1 95.88 61 SER B CA 1
ATOM 1454 C C . SER B 1 61 ? -4.457 -20.5 -8.789 1 95.88 61 SER B C 1
ATOM 1456 O O . SER B 1 61 ? -3.529 -20.078 -8.094 1 95.88 61 SER B O 1
ATOM 1458 N N . LEU B 1 62 ? -5.512 -19.719 -9.195 1 96.94 62 LEU B N 1
ATOM 1459 C CA . LEU B 1 62 ? -5.488 -18.266 -9.031 1 96.94 62 LEU B CA 1
ATOM 1460 C C . LEU B 1 62 ? -6.078 -17.859 -7.684 1 96.94 62 LEU B C 1
ATOM 1462 O O . LEU B 1 62 ? -6.895 -18.594 -7.113 1 96.94 62 LEU B O 1
ATOM 1466 N N . PRO B 1 63 ? -5.664 -16.641 -7.137 1 96.44 63 PRO B N 1
ATOM 1467 C CA . PRO B 1 63 ? -6.438 -16.047 -6.039 1 96.44 63 PRO B CA 1
ATOM 1468 C C . PRO B 1 63 ? -7.871 -15.703 -6.449 1 96.44 63 PRO B C 1
ATOM 1470 O O . PRO B 1 63 ? -8.211 -15.758 -7.633 1 96.44 63 PRO B O 1
ATOM 1473 N N . TYR B 1 64 ? -8.688 -15.383 -5.48 1 94.69 64 TYR B N 1
ATOM 1474 C CA . TYR B 1 64 ? -10.07 -14.992 -5.738 1 94.69 64 TYR B CA 1
ATOM 1475 C C . TYR B 1 64 ? -10.156 -13.523 -6.137 1 94.69 64 TYR B C 1
ATOM 1477 O O . TYR B 1 64 ? -10.531 -12.672 -5.324 1 94.69 64 TYR B O 1
ATOM 1485 N N . LEU B 1 65 ? -9.914 -13.234 -7.367 1 96.56 65 LEU B N 1
ATOM 1486 C CA . LEU B 1 65 ? -9.805 -11.859 -7.859 1 96.56 65 LEU B CA 1
ATOM 1487 C C . LEU B 1 65 ? -11.164 -11.336 -8.305 1 96.56 65 LEU B C 1
ATOM 1489 O O . LEU B 1 65 ? -11.344 -10.125 -8.469 1 96.56 65 LEU B O 1
ATOM 1493 N N . ASP B 1 66 ? -12.047 -12.219 -8.523 1 90.69 66 ASP B N 1
ATOM 1494 C CA . ASP B 1 66 ? -13.383 -11.828 -8.961 1 90.69 66 ASP B CA 1
ATOM 1495 C C . ASP B 1 66 ? -14.453 -12.32 -7.984 1 90.69 66 ASP B C 1
ATOM 1497 O O . ASP B 1 66 ? -14.234 -13.305 -7.27 1 90.69 66 ASP B O 1
ATOM 1501 N N . GLY B 1 67 ? -15.469 -11.547 -7.906 1 83.69 67 GLY B N 1
ATOM 1502 C CA . GLY B 1 67 ? -16.641 -12.031 -7.191 1 83.69 67 GLY B CA 1
ATOM 1503 C C . GLY B 1 67 ? -16.547 -11.852 -5.691 1 83.69 67 GLY B C 1
ATOM 1504 O O . GLY B 1 67 ? -17.328 -12.422 -4.938 1 83.69 67 GLY B O 1
ATOM 1505 N N . ASN B 1 68 ? -15.516 -11.227 -5.203 1 86 68 ASN B N 1
ATOM 1506 C CA . ASN B 1 68 ? -15.391 -10.953 -3.775 1 86 68 ASN B CA 1
ATOM 1507 C C . ASN B 1 68 ? -16.25 -9.766 -3.357 1 86 68 ASN B C 1
ATOM 1509 O O . ASN B 1 68 ? -16.219 -8.719 -4.004 1 86 68 ASN B O 1
ATOM 1513 N N . GLU B 1 69 ? -17.016 -9.906 -2.334 1 88.44 69 GLU B N 1
ATOM 1514 C CA . GLU B 1 69 ? -17.922 -8.852 -1.884 1 88.44 69 GLU B CA 1
ATOM 1515 C C . GLU B 1 69 ? -17.172 -7.73 -1.181 1 88.44 69 GLU B C 1
ATOM 1517 O O . GLU B 1 69 ? -17.625 -6.586 -1.155 1 88.44 69 GLU B O 1
ATOM 1522 N N . ASP B 1 70 ? -16.031 -8.055 -0.704 1 89.56 70 ASP B N 1
ATOM 1523 C CA . ASP B 1 70 ? -15.328 -7.09 0.129 1 89.56 70 ASP B CA 1
ATOM 1524 C C . ASP B 1 70 ? -14.297 -6.312 -0.689 1 89.56 70 ASP B C 1
ATOM 1526 O O . ASP B 1 70 ? -13.812 -5.262 -0.258 1 89.56 70 ASP B O 1
ATOM 1530 N N . VAL B 1 71 ? -14 -6.926 -1.82 1 94.38 71 VAL B N 1
ATOM 1531 C CA . VAL B 1 71 ? -12.922 -6.297 -2.574 1 94.38 71 VAL B CA 1
ATOM 1532 C C . VAL B 1 71 ? -13.352 -6.094 -4.027 1 94.38 71 VAL B C 1
ATOM 1534 O O . VAL B 1 71 ? -13.742 -7.051 -4.699 1 94.38 71 VAL B O 1
ATOM 1537 N N . ASP B 1 72 ? -13.32 -4.844 -4.43 1 96.62 72 ASP B N 1
ATOM 1538 C CA . ASP B 1 72 ? -13.398 -4.484 -5.844 1 96.62 72 ASP B CA 1
ATOM 1539 C C . ASP B 1 72 ? -12.008 -4.242 -6.43 1 96.62 72 ASP B C 1
ATOM 1541 O O . ASP B 1 72 ? -11.375 -3.229 -6.141 1 96.62 72 ASP B O 1
ATOM 1545 N N . ILE B 1 73 ? -11.562 -5.168 -7.289 1 97.94 73 ILE B N 1
ATOM 1546 C CA . ILE B 1 73 ? -10.203 -5.184 -7.812 1 97.94 73 ILE B CA 1
ATOM 1547 C C . ILE B 1 73 ? -9.945 -3.91 -8.617 1 97.94 73 ILE B C 1
ATOM 1549 O O . ILE B 1 73 ? -8.812 -3.439 -8.703 1 97.94 73 ILE B O 1
ATOM 1553 N N . SER B 1 74 ? -10.977 -3.281 -9.141 1 97.75 74 SER B N 1
ATOM 1554 C CA . SER B 1 74 ? -10.812 -2.086 -9.961 1 97.75 74 SER B CA 1
ATOM 1555 C C . SER B 1 74 ? -10.43 -0.88 -9.109 1 97.75 74 SER B C 1
ATOM 1557 O O . SER B 1 74 ? -10.008 0.151 -9.641 1 97.75 74 SER B O 1
ATOM 1559 N N . THR B 1 75 ? -10.531 -1.027 -7.785 1 95.94 75 THR B N 1
ATOM 1560 C CA . THR B 1 75 ? -10.258 0.104 -6.902 1 95.94 75 THR B CA 1
ATOM 1561 C C . THR B 1 75 ? -8.875 -0.02 -6.27 1 95.94 75 THR B C 1
ATOM 1563 O O . THR B 1 75 ? -8.461 0.848 -5.5 1 95.94 75 THR B O 1
ATOM 1566 N N . VAL B 1 76 ? -8.164 -1.097 -6.59 1 97.56 76 VAL B N 1
ATOM 1567 C CA . VAL B 1 76 ? -6.824 -1.269 -6.035 1 97.56 76 VAL B CA 1
ATOM 1568 C C . VAL B 1 76 ? -5.867 -0.268 -6.676 1 97.56 76 VAL B C 1
ATOM 1570 O O . VAL B 1 76 ? -5.742 -0.217 -7.902 1 97.56 76 VAL B O 1
ATOM 1573 N N . ASP B 1 77 ? -5.164 0.495 -5.789 1 97.69 77 ASP B N 1
ATOM 1574 C CA . ASP B 1 77 ? -4.305 1.564 -6.289 1 97.69 77 ASP B CA 1
ATOM 1575 C C . ASP B 1 77 ? -2.973 1.011 -6.785 1 97.69 77 ASP B C 1
ATOM 1577 O O . ASP B 1 77 ? -2.459 1.446 -7.816 1 97.69 77 ASP B O 1
ATOM 1581 N N . VAL B 1 78 ? -2.402 0.116 -6.02 1 98.5 78 VAL B N 1
ATOM 1582 C CA . VAL B 1 78 ? -1.061 -0.378 -6.309 1 98.5 78 VAL B CA 1
ATOM 1583 C C . VAL B 1 78 ? -0.953 -1.848 -5.91 1 98.5 78 VAL B C 1
ATOM 1585 O O . VAL B 1 78 ? -1.531 -2.268 -4.902 1 98.5 78 VAL B O 1
ATOM 1588 N N . ALA B 1 79 ? -0.22 -2.594 -6.703 1 98.75 79 ALA B N 1
ATOM 1589 C CA . ALA B 1 79 ? 0.177 -3.955 -6.352 1 98.75 79 ALA B CA 1
ATOM 1590 C C . ALA B 1 79 ? 1.686 -4.051 -6.148 1 98.75 79 ALA B C 1
ATOM 1592 O O . ALA B 1 79 ? 2.463 -3.688 -7.035 1 98.75 79 ALA B O 1
ATOM 1593 N N . LEU B 1 80 ? 2.078 -4.543 -4.969 1 98.38 80 LEU B N 1
ATOM 1594 C CA . LEU B 1 80 ? 3.486 -4.746 -4.641 1 98.38 80 LEU B CA 1
ATOM 1595 C C . LEU B 1 80 ? 3.834 -6.23 -4.629 1 98.38 80 LEU B C 1
ATOM 1597 O O . LEU B 1 80 ? 3.336 -6.984 -3.789 1 98.38 80 LEU B O 1
ATOM 1601 N N . ILE B 1 81 ? 4.684 -6.566 -5.543 1 98.31 81 ILE B N 1
ATOM 1602 C CA . ILE B 1 81 ? 5.145 -7.949 -5.602 1 98.31 81 ILE B CA 1
ATOM 1603 C C . ILE B 1 81 ? 6.406 -8.109 -4.762 1 98.31 81 ILE B C 1
ATOM 1605 O O . ILE B 1 81 ? 7.422 -7.457 -5.02 1 98.31 81 ILE B O 1
ATOM 1609 N N . THR B 1 82 ? 6.312 -9.062 -3.814 1 96.69 82 THR B N 1
ATOM 1610 C CA . THR B 1 82 ? 7.379 -9.141 -2.822 1 96.69 82 THR B CA 1
ATOM 1611 C C . THR B 1 82 ? 8.602 -9.852 -3.396 1 96.69 82 THR B C 1
ATOM 1613 O O . THR B 1 82 ? 9.719 -9.336 -3.32 1 96.69 82 THR B O 1
ATOM 1616 N N . HIS B 1 83 ? 8.422 -10.961 -4.016 1 97.31 83 HIS B N 1
ATOM 1617 C CA . HIS B 1 83 ? 9.562 -11.672 -4.582 1 97.31 83 HIS B CA 1
ATOM 1618 C C . HIS B 1 83 ? 9.125 -12.648 -5.668 1 97.31 83 HIS B C 1
ATOM 1620 O O . HIS B 1 83 ? 7.934 -12.797 -5.93 1 97.31 83 HIS B O 1
ATOM 1626 N N . PHE B 1 84 ? 10.125 -13.336 -6.27 1 97.69 84 PHE B N 1
ATOM 1627 C CA . PHE B 1 84 ? 9.953 -13.914 -7.594 1 97.69 84 PHE B CA 1
ATOM 1628 C C . PHE B 1 84 ? 9.375 -15.32 -7.496 1 97.69 84 PHE B C 1
ATOM 1630 O O . PHE B 1 84 ? 9.117 -15.969 -8.516 1 97.69 84 PHE B O 1
ATOM 1637 N N . HIS B 1 85 ? 9.102 -15.82 -6.262 1 96.44 85 HIS B N 1
ATOM 1638 C CA . HIS B 1 85 ? 8.492 -17.141 -6.207 1 96.44 85 HIS B CA 1
ATOM 1639 C C . HIS B 1 85 ? 7.141 -17.156 -6.918 1 96.44 85 HIS B C 1
ATOM 1641 O O . HIS B 1 85 ? 6.375 -16.188 -6.828 1 96.44 85 HIS B O 1
ATOM 1647 N N . LEU B 1 86 ? 6.82 -18.281 -7.531 1 96.94 86 LEU B N 1
ATOM 1648 C CA . LEU B 1 86 ? 5.633 -18.422 -8.367 1 96.94 86 LEU B CA 1
ATOM 1649 C C . LEU B 1 86 ? 4.367 -18.172 -7.559 1 96.94 86 LEU B C 1
ATOM 1651 O O . LEU B 1 86 ? 3.416 -17.562 -8.062 1 96.94 86 LEU B O 1
ATOM 1655 N N . ASP B 1 87 ? 4.375 -18.641 -6.328 1 96.88 87 ASP B N 1
ATOM 1656 C CA . ASP B 1 87 ? 3.188 -18.484 -5.492 1 96.88 87 ASP B CA 1
ATOM 1657 C C . ASP B 1 87 ? 3.051 -17.047 -5 1 96.88 87 ASP B C 1
ATOM 1659 O O . ASP B 1 87 ? 2.08 -16.703 -4.32 1 96.88 87 ASP B O 1
ATOM 1663 N N . HIS B 1 88 ? 3.912 -16.062 -5.461 1 97 88 HIS B N 1
ATOM 1664 C CA . HIS B 1 88 ? 3.826 -14.648 -5.098 1 97 88 HIS B CA 1
ATOM 1665 C C . HIS B 1 88 ? 3.643 -13.773 -6.332 1 97 88 HIS B C 1
ATOM 1667 O O . HIS B 1 88 ? 3.092 -12.672 -6.238 1 97 88 HIS B O 1
ATOM 1673 N N . CYS B 1 89 ? 4.008 -14.32 -7.516 1 98.06 89 CYS B N 1
ATOM 1674 C CA . CYS B 1 89 ? 4.023 -13.328 -8.586 1 98.06 89 CYS B CA 1
ATOM 1675 C C . CYS B 1 89 ? 3.432 -13.906 -9.867 1 98.06 89 CYS B C 1
ATOM 1677 O O . CYS B 1 89 ? 3.145 -13.164 -10.812 1 98.06 89 CYS B O 1
ATOM 1679 N N . ALA B 1 90 ? 3.156 -15.117 -9.992 1 98.25 90 ALA B N 1
ATOM 1680 C CA . ALA B 1 90 ? 2.926 -15.734 -11.297 1 98.25 90 ALA B CA 1
ATOM 1681 C C . ALA B 1 90 ? 1.507 -15.469 -11.789 1 98.25 90 ALA B C 1
ATOM 1683 O O . ALA B 1 90 ? 1.183 -15.742 -12.945 1 98.25 90 ALA B O 1
ATOM 1684 N N . ALA B 1 91 ? 0.631 -14.883 -11 1 98.38 91 ALA B N 1
ATOM 1685 C CA . ALA B 1 91 ? -0.726 -14.555 -11.43 1 98.38 91 ALA B CA 1
ATOM 1686 C C . ALA B 1 91 ? -0.813 -13.117 -11.938 1 98.38 91 ALA B C 1
ATOM 1688 O O . ALA B 1 91 ? -1.869 -12.68 -12.406 1 98.38 91 ALA B O 1
ATOM 1689 N N . VAL B 1 92 ? 0.285 -12.406 -11.977 1 98.75 92 VAL B N 1
ATOM 1690 C CA . VAL B 1 92 ? 0.303 -11 -12.352 1 98.75 92 VAL B CA 1
ATOM 1691 C C . VAL B 1 92 ? -0.201 -10.844 -13.789 1 98.75 92 VAL B C 1
ATOM 1693 O O . VAL B 1 92 ? -1.012 -9.961 -14.078 1 98.75 92 VAL B O 1
ATOM 1696 N N . PRO B 1 93 ? 0.163 -11.664 -14.734 1 98.38 93 PRO B N 1
ATOM 1697 C CA . PRO B 1 93 ? -0.383 -11.5 -16.078 1 98.38 93 PRO B CA 1
ATOM 1698 C C . PRO B 1 93 ? -1.907 -11.594 -16.109 1 98.38 93 PRO B C 1
ATOM 1700 O O . PRO B 1 93 ? -2.559 -10.844 -16.844 1 98.38 93 PRO B O 1
ATOM 1703 N N . TYR B 1 94 ? -2.443 -12.508 -15.367 1 98.44 94 TYR B N 1
ATOM 1704 C CA . TYR B 1 94 ? -3.896 -12.609 -15.289 1 98.44 94 TYR B CA 1
ATOM 1705 C C . TYR B 1 94 ? -4.504 -11.344 -14.695 1 98.44 94 TYR B C 1
ATOM 1707 O O . TYR B 1 94 ? -5.496 -10.828 -15.211 1 98.44 94 TYR B O 1
ATOM 1715 N N . LEU B 1 95 ? -3.938 -10.852 -13.617 1 98.62 95 LEU B N 1
ATOM 1716 C CA . LEU B 1 95 ? -4.379 -9.617 -12.969 1 98.62 95 LEU B CA 1
ATOM 1717 C C . LEU B 1 95 ? -4.461 -8.477 -13.977 1 98.62 95 LEU B C 1
ATOM 1719 O O . LEU B 1 95 ? -5.465 -7.758 -14.031 1 98.62 95 LEU B O 1
ATOM 1723 N N . LEU B 1 96 ? -3.457 -8.352 -14.867 1 98.56 96 LEU B N 1
ATOM 1724 C CA . LEU B 1 96 ? -3.305 -7.211 -15.758 1 98.56 96 LEU B CA 1
ATOM 1725 C C . LEU B 1 96 ? -4.195 -7.363 -16.984 1 98.56 96 LEU B C 1
ATOM 1727 O O . LEU B 1 96 ? -4.688 -6.371 -17.531 1 98.56 96 LEU B O 1
ATOM 1731 N N . SER B 1 97 ? -4.469 -8.578 -17.375 1 98.25 97 SER B N 1
ATOM 1732 C CA . SER B 1 97 ? -5.062 -8.75 -18.703 1 98.25 97 SER B CA 1
ATOM 1733 C C . SER B 1 97 ? -6.469 -9.328 -18.609 1 98.25 97 SER B C 1
ATOM 1735 O O . SER B 1 97 ? -7.242 -9.258 -19.562 1 98.25 97 SER B O 1
ATOM 1737 N N . LYS B 1 98 ? -6.809 -9.898 -17.453 1 98.06 98 LYS B N 1
ATOM 1738 C CA . LYS B 1 98 ? -8.07 -10.633 -17.391 1 98.06 98 LYS B CA 1
ATOM 1739 C C . LYS B 1 98 ? -8.977 -10.086 -16.297 1 98.06 98 LYS B C 1
ATOM 1741 O O . LYS B 1 98 ? -10.055 -10.633 -16.047 1 98.06 98 LYS B O 1
ATOM 1746 N N . THR B 1 99 ? -8.562 -9.086 -15.602 1 98 99 THR B N 1
ATOM 1747 C CA . THR B 1 99 ? -9.391 -8.453 -14.578 1 98 99 THR B CA 1
ATOM 1748 C C . THR B 1 99 ? -9.586 -6.973 -14.883 1 98 99 THR B C 1
ATOM 1750 O O . THR B 1 99 ? -9.094 -6.469 -15.891 1 98 99 THR B O 1
ATOM 1753 N N . ARG B 1 100 ? -10.312 -6.27 -13.945 1 97.69 100 ARG B N 1
ATOM 1754 C CA . ARG B 1 100 ? -10.57 -4.84 -14.094 1 97.69 100 ARG B CA 1
ATOM 1755 C C . ARG B 1 100 ? -9.523 -4.016 -13.352 1 97.69 100 ARG B C 1
ATOM 1757 O O . ARG B 1 100 ? -9.734 -2.828 -13.094 1 97.69 100 ARG B O 1
ATOM 1764 N N . PHE B 1 101 ? -8.414 -4.652 -12.961 1 98.38 101 PHE B N 1
ATOM 1765 C CA . PHE B 1 101 ? -7.34 -3.943 -12.273 1 98.38 101 PHE B CA 1
ATOM 1766 C C . PHE B 1 101 ? -6.824 -2.787 -13.125 1 98.38 101 PHE B C 1
ATOM 1768 O O . PHE B 1 101 ? -6.531 -2.963 -14.312 1 98.38 101 PHE B O 1
ATOM 1775 N N . LYS B 1 102 ? -6.719 -1.588 -12.477 1 97.12 102 LYS B N 1
ATOM 1776 C CA . LYS B 1 102 ? -6.254 -0.4 -13.188 1 97.12 102 LYS B CA 1
ATOM 1777 C C . LYS B 1 102 ? -5.047 0.219 -12.492 1 97.12 102 LYS B C 1
ATOM 1779 O O . LYS B 1 102 ? -4.531 1.251 -12.93 1 97.12 102 LYS B O 1
ATOM 1784 N N . GLY B 1 103 ? -4.574 -0.365 -11.398 1 97.56 103 GLY B N 1
ATOM 1785 C CA . GLY B 1 103 ? -3.477 0.191 -10.625 1 97.56 103 GLY B CA 1
ATOM 1786 C C . GLY B 1 103 ? -2.115 -0.077 -11.234 1 97.56 103 GLY B C 1
ATOM 1787 O O . GLY B 1 103 ? -2.021 -0.576 -12.359 1 97.56 103 GLY B O 1
ATOM 1788 N N . ARG B 1 104 ? -1.063 0.311 -10.523 1 97.19 104 ARG B N 1
ATOM 1789 C CA . ARG B 1 104 ? 0.314 0.072 -10.945 1 97.19 104 ARG B CA 1
ATOM 1790 C C . ARG B 1 104 ? 0.91 -1.124 -10.211 1 97.19 104 ARG B C 1
ATOM 1792 O O . ARG B 1 104 ? 0.561 -1.39 -9.062 1 97.19 104 ARG B O 1
ATOM 1799 N N . VAL B 1 105 ? 1.781 -1.794 -10.945 1 98.44 105 VAL B N 1
ATOM 1800 C CA . VAL B 1 105 ? 2.486 -2.922 -10.352 1 98.44 105 VAL B CA 1
ATOM 1801 C C . VAL B 1 105 ? 3.947 -2.549 -10.102 1 98.44 105 VAL B C 1
ATOM 1803 O O . VAL B 1 105 ? 4.613 -2.008 -10.992 1 98.44 105 VAL B O 1
ATOM 1806 N N . PHE B 1 106 ? 4.402 -2.873 -8.867 1 97.19 106 PHE B N 1
ATOM 1807 C CA . PHE B 1 106 ? 5.805 -2.686 -8.516 1 97.19 106 PHE B CA 1
ATOM 1808 C C . PHE B 1 106 ? 6.434 -4.004 -8.078 1 97.19 106 PHE B C 1
ATOM 1810 O O . PHE B 1 106 ? 5.809 -4.793 -7.375 1 97.19 106 PHE B O 1
ATOM 1817 N N . MET B 1 107 ? 7.629 -4.164 -8.547 1 97 107 MET B N 1
ATOM 1818 C CA . MET B 1 107 ? 8.445 -5.312 -8.148 1 97 107 MET B CA 1
ATOM 1819 C C . MET B 1 107 ? 9.789 -4.859 -7.59 1 97 107 MET B C 1
ATOM 1821 O O . MET B 1 107 ? 10.25 -3.754 -7.887 1 97 107 MET B O 1
ATOM 1825 N N . THR B 1 108 ? 10.281 -5.793 -6.75 1 93.94 108 THR B N 1
ATOM 1826 C CA . THR B 1 108 ? 11.672 -5.551 -6.391 1 93.94 108 THR B CA 1
ATOM 1827 C C . THR B 1 108 ? 12.57 -5.652 -7.617 1 93.94 108 THR B C 1
ATOM 1829 O O . THR B 1 108 ? 12.203 -6.266 -8.617 1 93.94 108 THR B O 1
ATOM 1832 N N . HIS B 1 109 ? 13.797 -5.094 -7.441 1 93 109 HIS B N 1
ATOM 1833 C CA . HIS B 1 109 ? 14.711 -5.109 -8.57 1 93 109 HIS B CA 1
ATOM 1834 C C . HIS B 1 109 ? 15.062 -6.535 -8.977 1 93 109 HIS B C 1
ATOM 1836 O O . HIS B 1 109 ? 14.914 -6.91 -10.148 1 93 109 HIS B O 1
ATOM 1842 N N . PRO B 1 110 ? 15.422 -7.387 -8.086 1 96.06 110 PRO B N 1
ATOM 1843 C CA . PRO B 1 110 ? 15.734 -8.758 -8.5 1 96.06 110 PRO B CA 1
ATOM 1844 C C . PRO B 1 110 ? 14.539 -9.477 -9.125 1 96.06 110 PRO B C 1
ATOM 1846 O O . PRO B 1 110 ? 14.703 -10.203 -10.109 1 96.06 110 PRO B O 1
ATOM 1849 N N . THR B 1 111 ? 13.375 -9.219 -8.625 1 97.56 111 THR B N 1
ATOM 1850 C CA . THR B 1 111 ? 12.172 -9.844 -9.164 1 97.56 111 THR B CA 1
ATOM 1851 C C . THR B 1 111 ? 11.914 -9.383 -10.594 1 97.56 111 THR B C 1
ATOM 1853 O O . THR B 1 111 ? 11.688 -10.203 -11.484 1 97.56 111 THR B O 1
ATOM 1856 N N . LYS B 1 112 ? 12.055 -8.133 -10.766 1 96.94 112 LYS B N 1
ATOM 1857 C CA . LYS B 1 112 ? 11.805 -7.551 -12.086 1 96.94 112 LYS B CA 1
ATOM 1858 C C . LYS B 1 112 ? 12.789 -8.094 -13.117 1 96.94 112 LYS B C 1
ATOM 1860 O O . LYS B 1 112 ? 12.422 -8.344 -14.266 1 96.94 112 LYS B O 1
ATOM 1865 N N . ALA B 1 113 ? 13.953 -8.398 -12.688 1 98.06 113 ALA B N 1
ATOM 1866 C CA . ALA B 1 113 ? 15.031 -8.828 -13.57 1 98.06 113 ALA B CA 1
ATOM 1867 C C . ALA B 1 113 ? 14.773 -10.242 -14.102 1 98.06 113 ALA B C 1
ATOM 1869 O O . ALA B 1 113 ? 15.164 -10.57 -15.227 1 98.06 113 ALA B O 1
ATOM 1870 N N . ILE B 1 114 ? 14.102 -11.016 -13.414 1 98.06 114 ILE B N 1
ATOM 1871 C CA . ILE B 1 114 ? 14.016 -12.414 -13.82 1 98.06 114 ILE B CA 1
ATOM 1872 C C . ILE B 1 114 ? 12.562 -12.789 -14.094 1 98.06 114 ILE B C 1
ATOM 1874 O O . ILE B 1 114 ? 12.273 -13.914 -14.508 1 98.06 114 ILE B O 1
ATOM 1878 N N . TYR B 1 115 ? 11.688 -11.961 -13.914 1 98.31 115 TYR B N 1
ATOM 1879 C CA . TYR B 1 115 ? 10.25 -12.211 -13.953 1 98.31 115 TYR B CA 1
ATOM 1880 C C . TYR B 1 115 ? 9.844 -12.852 -15.273 1 98.31 115 TYR B C 1
ATOM 1882 O O . TYR B 1 115 ? 9.172 -13.891 -15.281 1 98.31 115 TYR B O 1
ATOM 1890 N N . HIS B 1 116 ? 10.234 -12.328 -16.375 1 97.62 116 HIS B N 1
ATOM 1891 C CA . HIS B 1 116 ? 9.852 -12.828 -17.688 1 97.62 116 HIS B CA 1
ATOM 1892 C C . HIS B 1 116 ? 10.375 -14.234 -17.922 1 97.62 116 HIS B C 1
ATOM 1894 O O . HIS B 1 116 ? 9.633 -15.117 -18.375 1 97.62 116 HIS B O 1
ATOM 1900 N N . SER B 1 117 ? 11.609 -14.422 -17.578 1 97.62 117 SER B N 1
ATOM 1901 C CA . SER B 1 117 ? 12.195 -15.75 -17.766 1 97.62 117 SER B CA 1
ATOM 1902 C C . SER B 1 117 ? 11.523 -16.781 -16.859 1 97.62 117 SER B C 1
ATOM 1904 O O . SER B 1 117 ? 11.305 -17.922 -17.281 1 97.62 117 SER B O 1
ATOM 1906 N N . LEU B 1 118 ? 11.25 -16.391 -15.68 1 97.31 118 LEU B N 1
ATOM 1907 C CA . LEU B 1 118 ? 10.562 -17.266 -14.734 1 97.31 118 LEU B CA 1
ATOM 1908 C C . LEU B 1 118 ? 9.227 -17.734 -15.305 1 97.31 118 LEU B C 1
ATOM 1910 O O . LEU B 1 118 ? 8.922 -18.922 -15.273 1 97.31 118 LEU B O 1
ATOM 1914 N N . LEU B 1 119 ? 8.477 -16.812 -15.883 1 96.62 119 LEU B N 1
ATOM 1915 C CA . LEU B 1 119 ? 7.164 -17.141 -16.422 1 96.62 119 LEU B CA 1
ATOM 1916 C C . LEU B 1 119 ? 7.293 -18.016 -17.672 1 96.62 119 LEU B C 1
ATOM 1918 O O . LEU B 1 119 ? 6.488 -18.922 -17.875 1 96.62 119 LEU B O 1
ATOM 1922 N N . LYS B 1 120 ? 8.258 -17.781 -18.422 1 96.06 120 LYS B N 1
ATOM 1923 C CA . LYS B 1 120 ? 8.492 -18.578 -19.609 1 96.06 120 LYS B CA 1
ATOM 1924 C C . LYS B 1 120 ? 8.805 -20.031 -19.25 1 96.06 120 LYS B C 1
ATOM 1926 O O . LYS B 1 120 ? 8.266 -20.953 -19.859 1 96.06 120 LYS B O 1
ATOM 1931 N N . ASP B 1 121 ? 9.641 -20.188 -18.297 1 94.69 121 ASP B N 1
ATOM 1932 C CA . ASP B 1 121 ? 10.016 -21.516 -17.844 1 94.69 121 ASP B CA 1
ATOM 1933 C C . ASP B 1 121 ? 8.812 -22.266 -17.266 1 94.69 121 ASP B C 1
ATOM 1935 O O . ASP B 1 121 ? 8.648 -23.453 -17.5 1 94.69 121 ASP B O 1
ATOM 1939 N N . PHE B 1 122 ? 8.078 -21.562 -16.578 1 92.06 122 PHE B N 1
ATOM 1940 C CA . PHE B 1 122 ? 6.887 -22.156 -15.977 1 92.06 122 PHE B CA 1
ATOM 1941 C C . PHE B 1 122 ? 5.891 -22.578 -17.047 1 92.06 122 PHE B C 1
ATOM 1943 O O . PHE B 1 122 ? 5.277 -23.641 -16.938 1 92.06 122 PHE B O 1
ATOM 1950 N N . ALA B 1 123 ? 5.688 -21.844 -18.047 1 89.12 123 ALA B N 1
ATOM 1951 C CA . ALA B 1 123 ? 4.77 -22.125 -19.141 1 89.12 123 ALA B CA 1
ATOM 1952 C C . ALA B 1 123 ? 5.227 -23.344 -19.938 1 89.12 123 ALA B C 1
ATOM 1954 O O . ALA B 1 123 ? 4.402 -24.141 -20.391 1 89.12 123 ALA B O 1
ATOM 1955 N N . ARG B 1 124 ? 6.438 -23.609 -19.984 1 85.5 124 ARG B N 1
ATOM 1956 C CA . ARG B 1 124 ? 6.996 -24.734 -20.734 1 85.5 124 ARG B CA 1
ATOM 1957 C C . ARG B 1 124 ? 6.859 -26.047 -19.953 1 85.5 124 ARG B C 1
ATOM 1959 O O . ARG B 1 124 ? 6.633 -27.094 -20.547 1 85.5 124 ARG B O 1
ATOM 1966 N N . GLY B 1 125 ? 7.082 -26 -18.703 1 73.94 125 GLY B N 1
ATOM 1967 C CA . GLY B 1 125 ? 6.973 -27.188 -17.891 1 73.94 125 GLY B CA 1
ATOM 1968 C C . GLY B 1 125 ? 5.555 -27.719 -17.781 1 73.94 125 GLY B C 1
ATOM 1969 O O . GLY B 1 125 ? 5.344 -28.922 -17.594 1 73.94 125 GLY B O 1
ATOM 1970 N N . GLY B 1 126 ? 4.582 -26.938 -17.812 1 62.53 126 GLY B N 1
ATOM 1971 C CA . GLY B 1 126 ? 3.197 -27.375 -17.797 1 62.53 126 GLY B CA 1
ATOM 1972 C C . GLY B 1 126 ? 2.795 -28.109 -19.047 1 62.53 126 GLY B C 1
ATOM 1973 O O . GLY B 1 126 ? 1.891 -28.953 -19.016 1 62.53 126 GLY B O 1
ATOM 1974 N N . LYS B 1 127 ? 3.334 -27.812 -20.203 1 57.75 127 LYS B N 1
ATOM 1975 C CA . LYS B 1 127 ? 3.035 -28.453 -21.469 1 57.75 127 LYS B CA 1
ATOM 1976 C C . LYS B 1 127 ? 3.613 -29.875 -21.531 1 57.75 127 LYS B C 1
ATOM 1978 O O . LYS B 1 127 ? 3.053 -30.75 -22.188 1 57.75 127 LYS B O 1
ATOM 1983 N N . GLY B 1 128 ? 4.641 -30.062 -20.844 1 51.78 128 GLY B N 1
ATOM 1984 C CA . GLY B 1 128 ? 5.297 -31.359 -20.984 1 51.78 128 GLY B CA 1
ATOM 1985 C C . GLY B 1 128 ? 4.539 -32.5 -20.312 1 51.78 128 GLY B C 1
ATOM 1986 O O . GLY B 1 128 ? 4.785 -33.656 -20.594 1 51.78 128 GLY B O 1
ATOM 1987 N N . SER B 1 129 ? 3.834 -32.156 -19.297 1 49.41 129 SER B N 1
ATOM 1988 C CA . SER B 1 129 ? 3.172 -33.312 -18.672 1 49.41 129 SER B CA 1
ATOM 1989 C C . SER B 1 129 ? 1.98 -33.75 -19.516 1 49.41 129 SER B C 1
ATOM 1991 O O . SER B 1 129 ? 1.43 -34.844 -19.266 1 49.41 129 SER B O 1
ATOM 1993 N N . ALA B 1 130 ? 1.382 -32.938 -20.391 1 48.34 130 ALA B N 1
ATOM 1994 C CA . ALA B 1 130 ? 0.236 -33.406 -21.156 1 48.34 130 ALA B CA 1
ATOM 1995 C C . ALA B 1 130 ? 0.671 -34.406 -22.234 1 48.34 130 ALA B C 1
ATOM 1997 O O . ALA B 1 130 ? -0.105 -35.281 -22.641 1 48.34 130 ALA B O 1
ATOM 1998 N N . ASP B 1 131 ? 1.867 -34.219 -22.703 1 45.66 131 ASP B N 1
ATOM 1999 C CA . ASP B 1 131 ? 2.195 -35.094 -23.812 1 45.66 131 ASP B CA 1
ATOM 2000 C C . ASP B 1 131 ? 2.627 -36.469 -23.328 1 45.66 131 ASP B C 1
ATOM 2002 O O . ASP B 1 131 ? 2.777 -37.406 -24.109 1 45.66 131 ASP B O 1
ATOM 2006 N N . GLU B 1 132 ? 3.023 -36.531 -22.078 1 44.62 132 GLU B N 1
ATOM 2007 C CA . GLU B 1 132 ? 3.541 -37.875 -21.797 1 44.62 132 GLU B CA 1
ATOM 2008 C C . GLU B 1 132 ? 2.436 -38.812 -21.297 1 44.62 132 GLU B C 1
ATOM 2010 O O . GLU B 1 132 ? 2.68 -39.969 -21.016 1 44.62 132 GLU B O 1
ATOM 2015 N N . GLY B 1 133 ? 1.21 -38.344 -20.953 1 36.84 133 GLY B N 1
ATOM 2016 C CA . GLY B 1 133 ? 0.241 -39.406 -20.703 1 36.84 133 GLY B CA 1
ATOM 2017 C C . GLY B 1 133 ? -0.479 -39.875 -21.953 1 36.84 133 GLY B C 1
ATOM 2018 O O . GLY B 1 133 ? -0.455 -39.188 -22.984 1 36.84 133 GLY B O 1
#